Protein AF-A0A2D4NX67-F1 (afdb_monomer)

Structure (mmCIF, N/CA/C/O backbone):
data_AF-A0A2D4NX67-F1
#
_entry.id   AF-A0A2D4NX67-F1
#
loop_
_atom_site.group_PDB
_atom_site.id
_atom_site.type_symbol
_atom_site.label_atom_id
_atom_site.label_alt_id
_atom_site.label_comp_id
_atom_site.label_asym_id
_atom_site.label_entity_id
_atom_site.label_seq_id
_atom_site.pdbx_PDB_ins_code
_atom_site.Cartn_x
_atom_site.Cartn_y
_atom_site.Cartn_z
_atom_site.occupancy
_atom_site.B_iso_or_equiv
_atom_site.auth_seq_id
_atom_site.auth_comp_id
_atom_site.auth_asym_id
_atom_site.auth_atom_id
_atom_site.pdbx_PDB_model_num
ATOM 1 N N . ASP A 1 1 ? -7.694 -3.129 -2.896 1.00 95.25 1 ASP A N 1
ATOM 2 C CA . ASP A 1 1 ? -7.008 -1.992 -3.552 1.00 95.25 1 ASP A CA 1
ATOM 3 C C . ASP A 1 1 ? -5.890 -2.466 -4.463 1.00 95.25 1 ASP A C 1
ATOM 5 O O . ASP A 1 1 ? -5.633 -3.663 -4.538 1.00 95.25 1 ASP A O 1
ATOM 9 N N . GLY A 1 2 ? -5.248 -1.542 -5.175 1.00 94.94 2 GLY A N 1
ATOM 10 C CA . GLY A 1 2 ? -4.067 -1.809 -5.997 1.00 94.94 2 GLY A CA 1
ATOM 11 C C . GLY A 1 2 ? -2.966 -0.786 -5.729 1.00 94.94 2 GLY A C 1
ATOM 12 O O . GLY A 1 2 ? -3.196 0.242 -5.093 1.00 94.94 2 GLY A O 1
ATOM 13 N N . VAL A 1 3 ? -1.763 -1.055 -6.236 1.00 96.62 3 VAL A N 1
ATOM 14 C CA . VAL A 1 3 ? -0.599 -0.152 -6.087 1.00 96.62 3 VAL A CA 1
ATOM 15 C C . VAL A 1 3 ? -0.652 1.022 -7.079 1.00 96.62 3 VAL A C 1
ATOM 17 O O . VAL A 1 3 ? -0.031 2.066 -6.875 1.00 96.62 3 VAL A O 1
ATOM 20 N N . GLY A 1 4 ? -1.393 0.865 -8.178 1.00 95.31 4 GLY A N 1
ATOM 21 C CA . GLY A 1 4 ? -1.552 1.893 -9.201 1.00 95.31 4 GLY A CA 1
ATOM 22 C C . GLY A 1 4 ? -0.278 2.146 -10.012 1.00 95.31 4 GLY A C 1
ATOM 23 O O . GLY A 1 4 ? 0.593 1.292 -10.171 1.00 95.31 4 GLY A O 1
ATOM 24 N N . THR A 1 5 ? -0.142 3.353 -10.563 1.00 96.50 5 THR A N 1
ATOM 25 C CA . THR A 1 5 ? 0.927 3.661 -11.531 1.00 96.50 5 THR A CA 1
ATOM 26 C C . THR A 1 5 ? 2.325 3.793 -10.923 1.00 96.50 5 THR A C 1
ATOM 28 O O . THR A 1 5 ? 3.290 3.946 -11.677 1.00 96.50 5 THR A O 1
ATOM 31 N N . LYS A 1 6 ? 2.473 3.639 -9.599 1.00 97.94 6 LYS A N 1
ATOM 32 C CA . LYS A 1 6 ? 3.776 3.446 -8.940 1.00 97.94 6 LYS A CA 1
ATOM 33 C C . LYS A 1 6 ? 4.506 2.210 -9.472 1.00 97.94 6 LYS A C 1
ATOM 35 O O . LYS A 1 6 ? 5.728 2.248 -9.627 1.00 97.94 6 LYS A O 1
ATOM 40 N N . LEU A 1 7 ? 3.759 1.178 -9.882 1.00 97.56 7 LEU A N 1
ATOM 41 C CA . LEU A 1 7 ? 4.298 -0.025 -10.529 1.00 97.56 7 LEU A CA 1
ATOM 42 C C . LEU A 1 7 ? 5.164 0.293 -11.752 1.00 97.56 7 LEU A C 1
ATOM 44 O O . LEU A 1 7 ? 6.182 -0.354 -11.972 1.00 97.56 7 LEU A O 1
ATOM 48 N N . LYS A 1 8 ? 4.820 1.340 -12.512 1.00 96.50 8 LYS A N 1
ATOM 49 C CA . LYS A 1 8 ? 5.594 1.747 -13.691 1.00 96.50 8 LYS A CA 1
ATOM 50 C C . LYS A 1 8 ? 6.987 2.248 -13.316 1.00 96.50 8 LYS A C 1
ATOM 52 O O . LYS A 1 8 ? 7.941 1.946 -14.020 1.00 96.50 8 LYS A O 1
ATOM 57 N N . ILE A 1 9 ? 7.129 2.969 -12.203 1.00 96.75 9 ILE A N 1
ATOM 58 C CA . ILE A 1 9 ? 8.450 3.400 -11.719 1.00 96.75 9 ILE A CA 1
ATOM 59 C C . ILE A 1 9 ? 9.239 2.192 -11.208 1.00 96.75 9 ILE A C 1
ATOM 61 O O . ILE A 1 9 ? 10.414 2.053 -11.532 1.00 96.75 9 ILE A O 1
ATOM 65 N N . ALA A 1 10 ? 8.585 1.286 -10.477 1.00 97.31 10 ALA A N 1
ATOM 66 C CA . ALA A 1 10 ? 9.198 0.054 -9.986 1.00 97.31 10 ALA A CA 1
ATOM 67 C C . ALA A 1 10 ? 9.757 -0.813 -11.126 1.00 97.31 10 ALA A C 1
ATOM 69 O O . ALA A 1 10 ? 10.884 -1.298 -11.040 1.00 97.31 10 ALA A O 1
ATO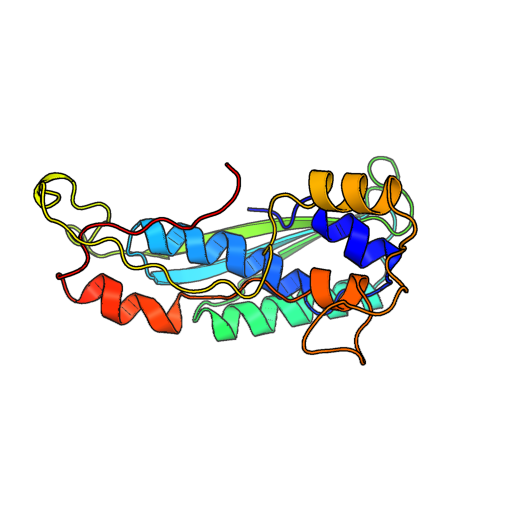M 70 N N . GLN A 1 11 ? 8.986 -0.962 -12.208 1.00 95.31 11 GLN A N 1
ATOM 71 C CA . GLN A 1 11 ? 9.369 -1.654 -13.445 1.00 95.31 11 GLN A CA 1
ATOM 72 C C . GLN A 1 11 ? 10.539 -0.961 -14.149 1.00 95.31 11 GLN A C 1
ATOM 74 O O . GLN A 1 11 ? 11.525 -1.619 -14.465 1.00 95.31 11 GLN A O 1
ATOM 79 N N . LEU A 1 12 ? 10.488 0.365 -14.319 1.00 94.50 12 LEU A N 1
ATOM 80 C CA . LEU A 1 12 ? 11.577 1.128 -14.945 1.00 94.50 12 LEU A CA 1
ATOM 81 C C . LEU A 1 12 ? 12.885 1.077 -14.141 1.00 94.50 12 LEU A C 1
ATOM 83 O O . LEU A 1 12 ? 13.960 1.026 -14.729 1.00 94.50 12 LEU A O 1
ATOM 87 N N . CYS A 1 13 ? 12.801 1.071 -12.809 1.00 95.38 13 CYS A N 1
ATOM 88 C CA . CYS A 1 13 ? 13.970 1.014 -11.929 1.00 95.38 13 CYS A CA 1
ATOM 89 C C . CYS A 1 13 ? 14.444 -0.417 -11.637 1.00 95.38 13 CYS A C 1
ATOM 91 O O . CYS A 1 13 ? 15.461 -0.581 -10.964 1.00 95.38 13 CYS A O 1
ATOM 93 N N . ASN A 1 14 ? 13.700 -1.441 -12.076 1.00 95.75 14 ASN A N 1
ATOM 94 C CA . ASN A 1 14 ? 13.895 -2.844 -11.698 1.00 95.75 14 ASN A CA 1
ATOM 95 C C . ASN A 1 14 ? 14.007 -3.043 -10.166 1.00 95.75 14 ASN A C 1
ATOM 97 O O . ASN A 1 14 ? 14.890 -3.743 -9.664 1.00 95.75 14 ASN A O 1
ATOM 101 N N . LYS A 1 15 ? 13.135 -2.364 -9.406 1.00 96.12 15 LYS A N 1
ATOM 102 C CA . LYS A 1 15 ? 13.094 -2.376 -7.932 1.00 96.12 15 LYS A CA 1
ATOM 103 C C . LYS A 1 15 ? 11.687 -2.716 -7.460 1.00 96.12 15 LYS A C 1
ATOM 105 O O . LYS A 1 15 ? 10.763 -1.929 -7.637 1.00 96.12 15 LYS A O 1
ATOM 110 N N . HIS A 1 16 ? 11.522 -3.891 -6.855 1.00 96.88 16 HIS A N 1
ATOM 111 C CA . HIS A 1 16 ? 10.200 -4.467 -6.553 1.00 96.88 16 HIS A CA 1
ATOM 112 C C . HIS A 1 16 ? 9.981 -4.806 -5.076 1.00 96.88 16 HIS A C 1
ATOM 114 O O . HIS A 1 16 ? 8.879 -5.165 -4.675 1.00 96.88 16 HIS A O 1
ATOM 120 N N . ASN A 1 17 ? 11.019 -4.666 -4.255 1.00 94.75 17 ASN A N 1
ATOM 121 C CA . ASN A 1 17 ? 11.037 -5.043 -2.842 1.00 94.75 17 ASN A CA 1
ATOM 122 C C . ASN A 1 17 ? 9.994 -4.304 -1.985 1.00 94.75 17 ASN A C 1
ATOM 124 O O . ASN A 1 17 ? 9.489 -4.872 -1.024 1.00 94.75 17 ASN A O 1
ATOM 128 N N . ALA A 1 18 ? 9.659 -3.057 -2.327 1.00 95.38 18 ALA A N 1
ATOM 129 C CA . ALA A 1 18 ? 8.693 -2.244 -1.581 1.00 95.38 18 ALA A CA 1
ATOM 130 C C . ALA A 1 18 ? 7.230 -2.466 -2.011 1.00 95.38 18 ALA A C 1
ATOM 132 O O . ALA A 1 18 ? 6.304 -2.121 -1.278 1.00 95.38 18 ALA A O 1
ATOM 133 N N . ILE A 1 19 ? 7.012 -3.065 -3.184 1.00 98.06 19 ILE A N 1
ATOM 134 C CA . ILE A 1 19 ? 5.707 -3.073 -3.853 1.00 98.06 19 ILE A CA 1
ATOM 135 C C . ILE A 1 19 ? 4.687 -3.947 -3.122 1.00 98.06 19 ILE A C 1
ATOM 137 O O . ILE A 1 19 ? 3.513 -3.589 -3.037 1.00 98.06 19 ILE A O 1
ATOM 141 N N . GLY A 1 20 ? 5.132 -5.057 -2.532 1.00 98.19 20 GLY A N 1
ATOM 142 C CA . GLY A 1 20 ? 4.258 -5.882 -1.702 1.00 98.19 20 GLY A CA 1
ATOM 143 C C . GLY A 1 20 ? 3.721 -5.128 -0.480 1.00 98.19 20 GLY A C 1
ATOM 144 O O . GLY A 1 20 ? 2.545 -5.251 -0.145 1.00 98.19 20 GLY A O 1
ATOM 145 N N . GLN A 1 21 ? 4.550 -4.280 0.140 1.00 98.62 21 GLN A N 1
ATOM 146 C CA . GLN A 1 21 ? 4.113 -3.440 1.253 1.00 98.62 21 GLN A CA 1
ATOM 147 C C . GLN A 1 21 ? 3.148 -2.350 0.802 1.00 98.62 21 GLN A C 1
ATOM 149 O O . GLN A 1 21 ? 2.152 -2.121 1.484 1.00 98.62 21 GLN A O 1
ATOM 154 N N . ASP A 1 22 ? 3.414 -1.707 -0.336 1.00 98.56 22 ASP A N 1
ATOM 155 C CA . ASP A 1 22 ? 2.496 -0.729 -0.923 1.00 98.56 22 ASP A CA 1
ATOM 156 C C . ASP A 1 22 ? 1.090 -1.315 -1.107 1.00 98.56 22 ASP A C 1
ATOM 158 O O . ASP A 1 22 ? 0.107 -0.693 -0.702 1.00 98.56 22 ASP A O 1
ATOM 162 N N . LEU A 1 23 ? 0.998 -2.541 -1.633 1.00 98.62 23 LEU A N 1
ATOM 163 C CA . LEU A 1 23 ? -0.279 -3.213 -1.866 1.00 98.62 23 LEU A CA 1
ATOM 164 C C . LEU A 1 23 ? -1.056 -3.459 -0.564 1.00 98.62 23 LEU A C 1
ATOM 166 O O . LEU A 1 23 ? -2.241 -3.124 -0.467 1.00 98.62 23 LEU A O 1
ATOM 170 N N . VAL A 1 24 ? -0.391 -4.036 0.440 1.00 98.62 24 VAL A N 1
ATOM 171 C CA . VAL A 1 24 ? -1.022 -4.332 1.734 1.00 98.62 24 VAL A CA 1
ATOM 172 C C . VAL A 1 24 ? -1.424 -3.040 2.435 1.00 98.62 24 VAL A C 1
ATOM 174 O O . VAL A 1 24 ? -2.551 -2.942 2.915 1.00 98.62 24 VAL A O 1
ATOM 177 N N . ALA A 1 25 ? -0.536 -2.042 2.461 1.00 98.31 25 ALA A N 1
ATOM 178 C CA . ALA A 1 25 ? -0.763 -0.772 3.142 1.00 98.31 25 ALA A CA 1
ATOM 179 C C . ALA A 1 25 ? -2.004 -0.046 2.618 1.00 98.31 25 ALA A C 1
ATOM 181 O O . ALA A 1 25 ? -2.791 0.442 3.427 1.00 98.31 25 ALA A O 1
ATOM 182 N N . MET A 1 26 ? -2.204 -0.033 1.296 1.00 97.81 26 MET A N 1
ATOM 183 C CA . MET A 1 26 ? -3.393 0.566 0.689 1.00 97.81 26 MET A CA 1
ATOM 184 C C . MET A 1 26 ? -4.683 -0.056 1.229 1.00 97.81 26 MET A C 1
ATOM 186 O O . MET A 1 26 ? -5.566 0.672 1.663 1.00 97.81 26 MET A O 1
ATOM 190 N N . CYS A 1 27 ? -4.753 -1.386 1.310 1.00 98.12 27 CYS A N 1
ATOM 191 C CA . CYS A 1 27 ? -5.965 -2.062 1.775 1.00 98.12 27 CYS A CA 1
ATOM 192 C C . CYS A 1 27 ? -6.160 -1.934 3.297 1.00 98.12 27 CYS A C 1
ATOM 194 O O . CYS A 1 27 ? -7.257 -1.655 3.778 1.00 98.12 27 CYS A O 1
ATOM 196 N N . VAL A 1 28 ? -5.109 -2.173 4.093 1.00 98.06 28 VAL A N 1
ATOM 197 C CA . VAL A 1 28 ? -5.258 -2.236 5.559 1.00 98.06 28 VAL A CA 1
ATOM 198 C C . VAL A 1 28 ? -5.457 -0.860 6.186 1.00 98.06 28 VAL A C 1
ATOM 200 O O . VAL A 1 28 ? -6.157 -0.760 7.190 1.00 98.06 28 VAL A O 1
ATOM 203 N N . ASN A 1 29 ? -4.885 0.200 5.609 1.00 97.94 29 ASN A N 1
ATOM 204 C CA . ASN A 1 29 ? -5.113 1.555 6.103 1.00 97.94 29 ASN A CA 1
ATOM 205 C C . ASN A 1 29 ? -6.548 2.037 5.809 1.00 97.94 29 ASN A C 1
ATOM 207 O O . ASN A 1 29 ? -7.102 2.775 6.621 1.00 97.94 29 ASN A O 1
ATOM 211 N N . ASP A 1 30 ? -7.181 1.574 4.726 1.00 97.12 30 ASP A N 1
ATOM 212 C CA . ASP A 1 30 ? -8.599 1.856 4.453 1.00 97.12 30 ASP A CA 1
ATOM 213 C C . ASP A 1 30 ? -9.533 1.127 5.430 1.00 97.12 30 ASP A C 1
ATOM 215 O O . ASP A 1 30 ? -10.517 1.700 5.899 1.00 97.12 30 ASP A O 1
ATOM 219 N N . ILE A 1 31 ? -9.194 -0.104 5.831 1.00 95.69 31 ILE A N 1
ATOM 220 C CA . ILE A 1 31 ? -9.921 -0.824 6.894 1.00 95.69 31 ILE A CA 1
ATOM 221 C C . ILE A 1 31 ? -9.891 -0.035 8.214 1.00 95.69 31 ILE A C 1
ATOM 223 O O . ILE A 1 31 ? -10.912 0.061 8.904 1.00 95.69 31 ILE A O 1
ATOM 227 N N . LEU A 1 32 ? -8.755 0.584 8.555 1.00 96.06 32 LEU A N 1
ATOM 228 C CA . LEU A 1 32 ? -8.640 1.403 9.769 1.00 96.06 32 LEU A CA 1
ATOM 229 C C . LEU A 1 32 ? -9.564 2.619 9.761 1.00 96.06 32 LEU A C 1
ATOM 231 O O . LEU A 1 32 ? -9.958 3.068 10.836 1.00 96.06 32 LEU A O 1
ATOM 235 N N . ALA A 1 33 ? -9.957 3.130 8.591 1.00 95.94 33 ALA A N 1
ATOM 236 C CA . ALA A 1 33 ? -10.911 4.235 8.509 1.00 95.94 33 ALA A CA 1
ATOM 237 C C . ALA A 1 33 ? -12.290 3.898 9.067 1.00 95.94 33 ALA A C 1
ATOM 239 O O . ALA A 1 33 ? -13.017 4.799 9.481 1.00 95.94 33 ALA A O 1
ATOM 240 N N . GLN A 1 34 ? -12.602 2.609 9.184 1.00 95.69 34 GLN A N 1
ATOM 241 C CA . GLN A 1 34 ? -13.809 2.128 9.848 1.00 95.69 34 GLN A CA 1
ATOM 242 C C . GLN A 1 34 ? -13.585 1.784 11.331 1.00 95.69 34 GLN A C 1
ATOM 244 O O . GLN A 1 34 ? -14.513 1.331 11.999 1.00 95.69 34 GLN A O 1
ATOM 249 N N . GLY A 1 35 ? -12.372 1.977 11.865 1.00 95.50 35 GLY A N 1
ATOM 250 C CA . GLY A 1 35 ? -11.976 1.517 13.203 1.00 95.50 35 GLY A CA 1
ATOM 251 C C . GLY A 1 35 ? -11.760 0.000 13.289 1.00 95.50 35 GLY A C 1
ATOM 252 O O . GLY A 1 35 ? -11.705 -0.560 14.386 1.00 95.50 35 GLY A O 1
ATOM 253 N N . ALA A 1 36 ? -11.662 -0.678 12.143 1.00 97.00 36 ALA A N 1
ATOM 254 C CA . ALA A 1 36 ? -11.561 -2.126 12.073 1.00 97.00 36 ALA A CA 1
ATOM 255 C C . ALA A 1 36 ? -10.115 -2.627 12.165 1.00 97.00 36 ALA A C 1
ATOM 257 O O . ALA A 1 36 ? -9.167 -1.997 11.699 1.00 97.00 36 ALA A O 1
ATOM 258 N N . GLU A 1 37 ? -9.960 -3.802 12.766 1.00 97.38 37 GLU A N 1
ATOM 259 C CA . GLU A 1 37 ? -8.707 -4.543 12.824 1.00 97.38 37 GLU A CA 1
ATOM 260 C C . GLU A 1 37 ? -8.573 -5.434 11.591 1.00 97.38 37 GLU A C 1
ATOM 262 O O . GLU A 1 37 ? -9.478 -6.232 11.335 1.00 97.38 37 GLU A O 1
ATOM 267 N N . PRO A 1 38 ? -7.471 -5.333 10.831 1.00 97.81 38 PRO A N 1
ATOM 268 C CA . PRO A 1 38 ? -7.194 -6.251 9.735 1.00 97.81 38 PRO A CA 1
ATOM 269 C C . PRO A 1 38 ? -7.003 -7.680 10.257 1.00 97.81 38 PRO A C 1
ATOM 271 O O . PRO A 1 38 ? -6.161 -7.919 11.1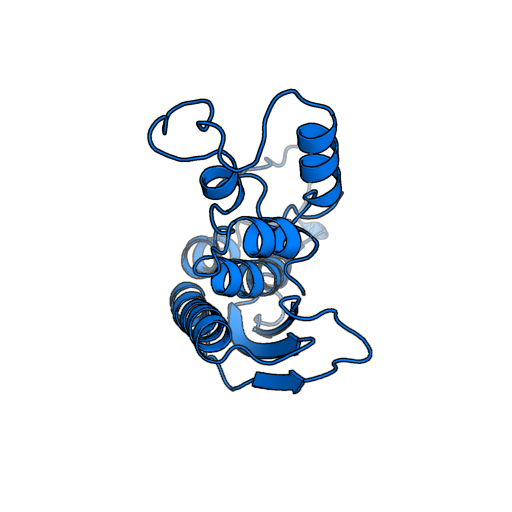17 1.00 97.81 38 PRO A O 1
ATOM 274 N N . LEU A 1 39 ? -7.746 -8.637 9.707 1.00 98.00 39 LEU A N 1
ATOM 275 C CA . LEU A 1 39 ? -7.667 -10.050 10.084 1.00 98.00 39 LEU A CA 1
ATOM 276 C C . LEU A 1 39 ? -6.823 -10.839 9.091 1.00 98.00 39 LEU A C 1
ATOM 278 O O . LEU A 1 39 ? -5.898 -11.558 9.475 1.00 98.00 39 LEU A O 1
ATOM 282 N N . PHE A 1 40 ? -7.120 -10.687 7.800 1.00 98.31 40 PHE A N 1
ATOM 283 C CA . PHE A 1 40 ? -6.401 -11.394 6.753 1.00 98.31 40 PHE A CA 1
ATOM 284 C C . PHE A 1 40 ? -6.383 -10.668 5.410 1.00 98.31 40 PHE A C 1
ATOM 286 O O . PHE A 1 40 ? -7.172 -9.755 5.163 1.00 98.31 40 PHE A O 1
ATOM 293 N N . PHE A 1 41 ? -5.464 -11.106 4.555 1.00 98.62 41 PHE A N 1
ATOM 294 C CA . PHE A 1 41 ? -5.165 -10.557 3.244 1.00 98.62 41 PHE A CA 1
ATOM 295 C C . PHE A 1 41 ? -5.112 -11.663 2.183 1.00 98.62 41 PHE A C 1
ATOM 297 O O . PHE A 1 41 ? -4.660 -12.778 2.471 1.00 98.62 41 PHE A O 1
ATOM 304 N N . LEU A 1 42 ? -5.549 -11.335 0.968 1.00 98.12 42 LEU A N 1
ATOM 305 C CA . LEU A 1 42 ? -5.338 -12.119 -0.243 1.00 98.12 42 LEU A CA 1
ATOM 306 C C . LEU A 1 42 ? -4.803 -11.228 -1.363 1.00 98.12 42 LEU A C 1
ATOM 308 O O . LEU A 1 42 ? -5.239 -10.082 -1.506 1.00 98.12 42 LEU A O 1
ATOM 312 N N . ASP A 1 43 ? -3.892 -11.760 -2.170 1.00 97.75 43 ASP A N 1
ATOM 313 C CA . ASP A 1 43 ? -3.319 -11.060 -3.318 1.00 97.75 43 ASP A CA 1
ATOM 314 C C . ASP A 1 43 ? -3.735 -11.661 -4.668 1.00 97.75 43 ASP A C 1
ATOM 316 O O . ASP A 1 43 ? -4.091 -12.831 -4.795 1.00 97.75 43 ASP A O 1
ATOM 320 N N . TYR A 1 44 ? -3.707 -10.823 -5.696 1.00 97.62 44 TYR A N 1
ATOM 321 C CA . TYR A 1 44 ? -3.875 -11.200 -7.090 1.00 97.62 44 TYR A CA 1
ATOM 322 C C . TYR A 1 44 ? -2.736 -10.580 -7.896 1.00 97.62 44 TYR A C 1
ATOM 324 O O . TYR A 1 44 ? -2.616 -9.355 -7.975 1.00 97.62 44 TYR A O 1
ATOM 332 N N . PHE A 1 45 ? -1.907 -11.425 -8.498 1.00 97.56 45 PHE A N 1
ATOM 333 C CA . PHE A 1 45 ? -0.772 -11.033 -9.322 1.00 97.56 45 PHE A CA 1
ATOM 334 C C . PHE A 1 45 ? -1.076 -11.321 -10.790 1.00 97.56 45 PHE A C 1
ATOM 336 O O . PHE A 1 45 ? -1.280 -12.473 -11.168 1.00 97.56 45 PHE A O 1
ATOM 343 N N . ALA A 1 46 ? -1.053 -10.301 -11.643 1.00 97.38 46 ALA A N 1
ATOM 344 C CA . ALA A 1 46 ? -1.202 -10.468 -13.086 1.00 97.38 46 ALA A CA 1
ATOM 345 C C . ALA A 1 46 ? 0.041 -9.966 -13.817 1.00 97.38 46 ALA A C 1
ATOM 347 O O . ALA A 1 46 ? 0.586 -8.927 -13.462 1.00 97.38 46 ALA A O 1
ATOM 348 N N . CYS A 1 47 ? 0.495 -10.667 -14.854 1.00 97.19 47 CYS A N 1
ATOM 349 C CA . CYS A 1 47 ? 1.660 -10.245 -15.636 1.00 97.19 47 CYS A CA 1
ATOM 350 C C . CYS A 1 47 ? 1.580 -10.672 -17.100 1.00 97.19 47 CYS A C 1
ATOM 352 O O . CYS A 1 47 ? 0.793 -11.544 -17.458 1.00 97.19 47 CYS A O 1
ATOM 354 N N . GLY A 1 48 ? 2.413 -10.070 -17.952 1.00 96.06 48 GLY A N 1
ATOM 355 C CA . GLY A 1 48 ? 2.515 -10.476 -19.358 1.00 96.06 48 GLY A CA 1
ATOM 356 C C . GLY A 1 48 ? 3.271 -11.791 -19.530 1.00 96.06 48 GLY A C 1
ATOM 357 O O . GLY A 1 48 ? 2.828 -12.694 -20.233 1.00 96.06 48 GLY A O 1
ATOM 358 N N . LYS A 1 49 ? 4.415 -11.897 -18.853 1.00 95.44 49 LYS A N 1
ATOM 359 C CA . LYS A 1 49 ? 5.227 -13.110 -18.746 1.00 95.44 49 LYS A CA 1
ATOM 360 C C . LYS A 1 49 ? 5.762 -13.200 -17.326 1.00 95.44 49 LYS A C 1
ATOM 362 O O . LYS A 1 49 ? 6.333 -12.223 -16.835 1.00 95.44 49 LYS A O 1
ATOM 367 N N . LEU A 1 50 ? 5.617 -14.360 -16.703 1.00 95.44 50 LEU A N 1
ATOM 368 C CA . LEU A 1 50 ? 6.005 -14.570 -15.323 1.00 95.44 50 LEU A CA 1
ATOM 369 C C . LEU A 1 50 ? 7.531 -14.597 -15.184 1.00 95.44 50 LEU A C 1
ATOM 371 O O . LEU A 1 50 ? 8.212 -15.519 -15.638 1.00 95.44 50 LEU A O 1
ATOM 375 N N . ASP A 1 51 ? 8.064 -13.588 -14.499 1.00 95.44 51 ASP A N 1
ATOM 376 C CA . ASP A 1 51 ? 9.394 -13.642 -13.901 1.00 9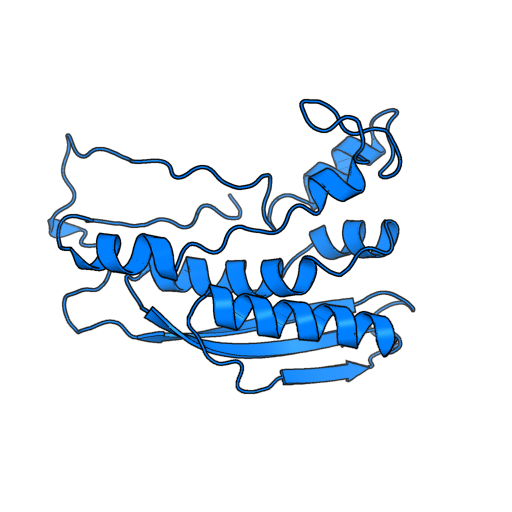5.44 51 ASP A CA 1
ATOM 377 C C . ASP A 1 51 ? 9.261 -14.140 -12.459 1.00 95.44 51 ASP A C 1
ATOM 379 O O . ASP A 1 51 ? 8.801 -13.430 -11.563 1.00 95.44 51 ASP A O 1
ATOM 383 N N . VAL A 1 52 ? 9.688 -15.383 -12.236 1.00 95.50 52 VAL A N 1
ATOM 384 C CA . VAL A 1 52 ? 9.580 -16.055 -10.937 1.00 95.50 52 VAL A CA 1
ATOM 385 C C . VAL A 1 52 ? 10.353 -15.317 -9.841 1.00 95.50 52 VAL A C 1
ATOM 387 O O . VAL A 1 52 ? 9.875 -15.251 -8.712 1.00 95.50 52 VAL A O 1
ATOM 390 N N . ARG A 1 53 ? 11.520 -14.730 -10.137 1.00 95.25 53 ARG A N 1
ATOM 391 C CA . ARG A 1 53 ? 12.337 -14.046 -9.116 1.00 95.25 53 ARG A CA 1
ATOM 392 C C . ARG A 1 53 ? 11.700 -12.726 -8.700 1.00 95.25 53 ARG A C 1
ATOM 394 O O . ARG A 1 53 ? 11.673 -12.389 -7.513 1.00 95.25 53 ARG A O 1
ATOM 401 N N . MET A 1 54 ? 11.167 -11.996 -9.677 1.00 95.75 54 MET A N 1
ATOM 402 C CA . MET A 1 54 ? 10.408 -10.772 -9.435 1.00 95.75 54 MET A CA 1
ATOM 403 C C . MET A 1 54 ? 9.152 -11.064 -8.609 1.00 95.75 54 MET A C 1
ATOM 405 O O . MET A 1 54 ? 8.948 -10.435 -7.570 1.00 95.75 54 MET A O 1
ATOM 409 N N . ALA A 1 55 ? 8.355 -12.053 -9.024 1.00 95.81 55 ALA A N 1
ATOM 410 C CA . ALA A 1 55 ? 7.145 -12.454 -8.312 1.00 95.81 55 ALA A CA 1
ATOM 411 C C . ALA A 1 55 ? 7.458 -12.887 -6.870 1.00 95.81 55 ALA A C 1
ATOM 413 O O . ALA A 1 55 ? 6.823 -12.408 -5.935 1.00 95.81 55 ALA A O 1
ATOM 414 N N . GLN A 1 56 ? 8.502 -13.697 -6.662 1.00 96.19 56 GLN A N 1
ATOM 415 C CA . GLN A 1 56 ? 8.963 -14.089 -5.323 1.00 96.19 56 GLN A CA 1
ATOM 416 C C . GLN A 1 56 ? 9.333 -12.887 -4.449 1.00 96.19 56 GLN A C 1
ATOM 418 O O . GLN A 1 56 ? 8.980 -12.858 -3.272 1.00 96.19 56 GLN A O 1
ATOM 423 N N . THR A 1 57 ? 10.014 -11.887 -5.015 1.00 97.31 57 THR A N 1
ATOM 424 C CA . THR A 1 57 ? 10.375 -10.656 -4.292 1.00 97.31 57 THR A CA 1
ATOM 425 C C . THR A 1 57 ? 9.132 -9.905 -3.820 1.00 97.31 57 THR A C 1
ATOM 427 O O . THR A 1 57 ? 9.071 -9.460 -2.674 1.00 97.31 57 THR A O 1
ATOM 430 N N . ILE A 1 58 ? 8.128 -9.787 -4.689 1.00 97.56 58 ILE A N 1
ATOM 431 C CA . ILE A 1 58 ? 6.883 -9.079 -4.386 1.00 97.56 58 ILE A CA 1
ATOM 432 C C . ILE A 1 58 ? 6.071 -9.847 -3.338 1.00 97.56 58 ILE A C 1
ATOM 434 O O . ILE A 1 58 ? 5.684 -9.257 -2.332 1.00 97.56 58 ILE A O 1
ATOM 438 N N . ILE A 1 59 ? 5.879 -11.157 -3.524 1.00 96.50 59 ILE A N 1
ATOM 439 C CA . ILE A 1 59 ? 5.124 -12.019 -2.600 1.00 96.50 59 ILE A CA 1
ATOM 440 C C . ILE A 1 59 ? 5.779 -12.041 -1.212 1.00 96.50 59 ILE A C 1
ATOM 442 O O . ILE A 1 59 ? 5.084 -11.939 -0.201 1.00 96.50 59 ILE A O 1
ATOM 446 N N . ALA A 1 60 ? 7.113 -12.096 -1.138 1.00 97.44 60 ALA A N 1
ATOM 447 C CA . ALA A 1 60 ? 7.828 -11.973 0.132 1.00 97.44 60 ALA A CA 1
ATOM 448 C C . ALA A 1 60 ? 7.546 -10.621 0.812 1.00 97.44 60 ALA A C 1
ATOM 450 O O . ALA A 1 60 ? 7.290 -10.578 2.015 1.00 97.44 60 ALA A O 1
ATOM 451 N N . GLY A 1 61 ? 7.517 -9.530 0.040 1.00 98.00 61 GLY A N 1
ATOM 452 C CA . GLY A 1 61 ? 7.126 -8.208 0.532 1.00 98.00 61 GLY A CA 1
ATOM 453 C C . GLY A 1 61 ? 5.686 -8.157 1.055 1.00 98.00 61 GLY A C 1
ATOM 454 O O . GLY A 1 61 ? 5.448 -7.556 2.100 1.00 98.00 61 GLY A O 1
ATOM 455 N N . ILE A 1 62 ? 4.736 -8.820 0.385 1.00 98.56 62 ILE A N 1
ATOM 456 C CA . ILE A 1 62 ? 3.336 -8.933 0.842 1.00 98.56 62 ILE A CA 1
ATOM 457 C C . ILE A 1 62 ? 3.280 -9.681 2.177 1.00 98.56 62 ILE A C 1
ATOM 459 O O . ILE A 1 62 ? 2.635 -9.220 3.120 1.00 98.56 62 ILE A O 1
ATOM 463 N N . ALA A 1 63 ? 3.982 -10.811 2.287 1.00 98.06 63 ALA A N 1
ATOM 464 C CA . ALA A 1 63 ? 4.002 -11.617 3.503 1.00 98.06 63 ALA A CA 1
ATOM 465 C C . ALA A 1 63 ? 4.579 -10.844 4.703 1.00 98.06 63 ALA A C 1
ATOM 467 O O . ALA A 1 63 ? 3.985 -10.849 5.785 1.00 98.06 63 ALA A O 1
ATOM 468 N N . GLU A 1 64 ? 5.700 -10.139 4.521 1.00 98.25 64 GLU A N 1
ATOM 469 C CA . GLU A 1 64 ? 6.270 -9.287 5.573 1.00 98.25 64 GLU A CA 1
ATOM 470 C C . GLU A 1 64 ? 5.347 -8.114 5.920 1.00 98.25 64 GLU A C 1
ATOM 472 O O . GLU A 1 64 ? 5.139 -7.808 7.096 1.00 98.25 64 GLU A O 1
ATOM 477 N N . ALA A 1 65 ? 4.707 -7.504 4.926 1.00 98.38 65 ALA A N 1
ATOM 478 C CA . ALA A 1 65 ? 3.754 -6.428 5.151 1.00 98.38 65 ALA A CA 1
ATOM 479 C C . ALA A 1 65 ? 2.504 -6.882 5.921 1.00 98.38 65 ALA A C 1
ATOM 481 O O . ALA A 1 65 ? 2.044 -6.155 6.799 1.00 98.38 65 ALA A O 1
ATOM 482 N N . CYS A 1 66 ? 1.997 -8.096 5.683 1.00 98.38 66 CYS A N 1
ATOM 483 C CA . CYS A 1 66 ? 0.906 -8.671 6.479 1.00 98.38 66 CYS A CA 1
ATOM 484 C C . CYS A 1 66 ? 1.318 -8.831 7.954 1.00 98.38 66 CYS A C 1
ATOM 486 O O . CYS A 1 66 ? 0.583 -8.427 8.860 1.00 98.38 66 CYS A O 1
ATOM 488 N N . LYS A 1 67 ? 2.548 -9.304 8.216 1.00 97.62 67 LYS A N 1
ATOM 489 C CA . LYS A 1 67 ? 3.098 -9.374 9.584 1.00 97.62 67 LYS A CA 1
ATOM 490 C C . LYS A 1 67 ? 3.207 -7.993 10.228 1.00 97.62 67 LYS A C 1
ATOM 492 O O . LYS A 1 67 ? 2.885 -7.849 11.412 1.00 97.62 67 LYS A O 1
ATOM 497 N N . LEU A 1 68 ? 3.648 -6.977 9.482 1.00 96.94 68 LEU A N 1
ATOM 498 C CA . LEU A 1 68 ? 3.688 -5.588 9.954 1.00 96.94 68 LEU A CA 1
ATOM 499 C C . LEU A 1 68 ? 2.281 -5.054 10.244 1.00 96.94 68 LEU A C 1
ATOM 501 O O . LEU A 1 68 ? 2.084 -4.390 11.259 1.00 96.94 68 LEU A O 1
ATOM 505 N N . ALA A 1 69 ? 1.303 -5.399 9.408 1.00 97.44 69 ALA A N 1
ATOM 506 C CA . ALA A 1 69 ? -0.085 -4.985 9.561 1.00 97.44 69 ALA A CA 1
ATOM 507 C C . ALA A 1 69 ? -0.832 -5.716 10.687 1.00 97.44 69 ALA A C 1
ATOM 509 O O . ALA A 1 69 ? -1.839 -5.203 11.175 1.00 97.44 69 ALA A O 1
ATOM 510 N N . GLY A 1 70 ? -0.331 -6.873 11.125 1.00 96.31 70 GLY A N 1
ATOM 511 C CA . GLY A 1 70 ? -0.983 -7.701 12.140 1.00 96.31 70 GLY A CA 1
ATOM 512 C C . GLY A 1 70 ? -2.063 -8.625 11.585 1.00 96.31 70 GLY A C 1
ATOM 513 O O . GLY A 1 70 ? -2.885 -9.091 12.361 1.00 96.31 70 GLY A O 1
ATOM 514 N N . CYS A 1 71 ? -2.047 -8.911 10.281 1.00 97.38 71 CYS A N 1
ATOM 515 C CA . CYS A 1 71 ? -2.993 -9.814 9.632 1.00 97.38 71 CYS A CA 1
ATOM 516 C C . CYS A 1 71 ? -2.299 -11.043 9.026 1.00 97.38 71 CYS A C 1
ATOM 518 O O . CYS A 1 71 ? -1.081 -11.065 8.820 1.00 97.38 71 CYS A O 1
ATOM 520 N N . ALA A 1 72 ? -3.080 -12.085 8.743 1.00 97.94 72 ALA A N 1
ATOM 521 C CA . ALA A 1 72 ? -2.602 -13.284 8.060 1.00 97.94 72 ALA A CA 1
ATOM 522 C C . ALA A 1 72 ? -2.646 -13.121 6.532 1.00 97.94 72 ALA A C 1
ATOM 524 O O . ALA A 1 72 ? -3.631 -12.627 5.993 1.00 97.94 72 ALA A O 1
ATOM 525 N N . LEU A 1 73 ? -1.630 -13.608 5.819 1.00 98.19 73 LEU A N 1
ATOM 526 C CA . LEU A 1 73 ? -1.724 -13.834 4.374 1.00 98.19 73 LEU A CA 1
ATOM 527 C C . LEU A 1 73 ? -2.331 -15.223 4.148 1.00 98.19 73 LEU A C 1
ATOM 529 O O . LEU A 1 73 ? -1.692 -16.219 4.487 1.00 98.19 73 LEU A O 1
ATOM 533 N N . LEU A 1 74 ? -3.560 -15.303 3.629 1.00 96.81 74 LEU A N 1
ATOM 534 C CA . LEU A 1 74 ? -4.241 -16.596 3.437 1.00 96.81 74 LEU A CA 1
ATOM 535 C C . LEU A 1 74 ? -3.896 -17.270 2.114 1.00 96.81 74 LEU A C 1
ATOM 537 O O . LEU A 1 74 ? -4.007 -18.488 1.998 1.00 96.81 74 LEU A O 1
ATOM 541 N N . GLY A 1 75 ? -3.484 -16.487 1.128 1.00 93.62 75 GLY A N 1
ATOM 542 C CA . GLY A 1 75 ? -3.109 -16.976 -0.184 1.00 93.62 75 GLY A CA 1
ATOM 543 C C . GLY A 1 75 ? -3.258 -15.886 -1.226 1.00 93.62 75 GLY A C 1
ATOM 544 O O . GLY A 1 75 ? -3.663 -14.767 -0.920 1.00 93.62 75 GLY A O 1
ATOM 545 N N . GLY A 1 76 ? -2.971 -16.254 -2.461 1.00 94.12 76 GLY A N 1
ATOM 546 C CA . GLY A 1 76 ? -3.141 -15.386 -3.604 1.00 94.12 76 GLY A CA 1
ATOM 547 C C . GLY A 1 76 ? -3.286 -16.193 -4.878 1.00 94.12 76 GLY A C 1
ATOM 548 O O . GLY A 1 76 ? -3.190 -17.422 -4.861 1.00 94.12 76 GLY A O 1
ATOM 549 N N . GLU A 1 77 ? -3.524 -15.489 -5.973 1.00 95.81 77 GLU A N 1
ATOM 550 C CA . GLU A 1 77 ? -3.663 -16.073 -7.303 1.00 95.81 77 GLU A CA 1
ATOM 551 C C . GLU A 1 77 ? -2.699 -15.399 -8.282 1.00 95.81 77 GLU A C 1
ATOM 553 O O . GLU A 1 77 ? -2.426 -14.201 -8.176 1.00 95.81 77 GLU A O 1
ATOM 558 N N . THR A 1 78 ? -2.163 -16.167 -9.233 1.00 96.44 78 THR A N 1
ATOM 559 C CA . THR A 1 78 ? -1.211 -15.675 -10.240 1.00 96.44 78 THR A CA 1
ATOM 560 C C . THR A 1 78 ? -1.729 -15.946 -11.648 1.00 96.44 78 THR A C 1
ATOM 562 O O . THR A 1 78 ? -1.960 -17.092 -12.025 1.00 96.44 78 THR A O 1
ATOM 565 N N . ALA A 1 79 ? -1.839 -14.896 -12.462 1.00 96.50 79 ALA A N 1
ATOM 566 C CA . ALA A 1 79 ? -2.285 -14.969 -13.849 1.00 96.50 79 ALA A CA 1
ATOM 567 C C . ALA A 1 79 ? -1.199 -14.485 -14.826 1.00 96.50 79 ALA A C 1
ATOM 569 O O . ALA A 1 79 ? -0.732 -13.345 -14.759 1.00 96.50 79 ALA A O 1
ATOM 570 N N . GLU A 1 80 ? -0.831 -15.337 -15.785 1.00 97.06 80 GLU A N 1
ATOM 571 C CA . GLU A 1 80 ? 0.007 -14.962 -16.931 1.00 97.06 80 GLU A CA 1
ATOM 572 C C . GLU A 1 80 ? -0.886 -14.680 -18.150 1.00 97.06 80 GLU A C 1
ATOM 574 O O . GLU A 1 80 ? -1.597 -15.558 -18.640 1.00 97.06 80 GLU A O 1
ATOM 579 N N . MET A 1 81 ? -0.882 -13.433 -18.623 1.00 95.44 81 MET A N 1
ATOM 580 C CA . MET A 1 81 ? -1.788 -12.917 -19.651 1.00 95.44 81 MET A CA 1
ATOM 581 C C . MET A 1 81 ? -1.020 -12.072 -20.688 1.00 95.44 81 MET A C 1
ATOM 583 O O . MET A 1 81 ? -1.164 -10.845 -20.721 1.00 95.44 81 MET A O 1
ATOM 587 N N . PRO A 1 82 ? -0.231 -12.699 -21.585 1.00 93.75 82 PRO A N 1
ATOM 588 C CA . PRO A 1 82 ? 0.626 -11.999 -22.554 1.00 93.75 82 PRO A CA 1
ATOM 589 C C . PRO A 1 82 ? -0.144 -11.152 -23.577 1.00 93.75 82 PRO A C 1
ATOM 591 O O . PRO A 1 82 ? 0.422 -10.251 -24.188 1.00 93.75 82 PRO A O 1
ATOM 594 N N . GLY A 1 83 ? -1.435 -11.436 -23.782 1.00 93.56 83 GLY A N 1
ATOM 595 C CA . GLY A 1 83 ? -2.315 -10.623 -24.628 1.00 93.56 83 GLY A CA 1
ATOM 596 C C . GLY A 1 83 ? -2.845 -9.356 -23.948 1.00 93.56 83 GLY A C 1
ATOM 597 O O . GLY A 1 83 ? -3.388 -8.494 -24.632 1.00 93.56 83 GLY A O 1
ATOM 598 N N . MET A 1 84 ? -2.706 -9.244 -22.623 1.00 94.81 84 MET A N 1
ATOM 599 C CA . MET A 1 84 ? -3.210 -8.120 -21.829 1.00 94.81 84 MET A CA 1
ATOM 600 C C . MET A 1 84 ? -2.083 -7.215 -21.331 1.00 94.81 84 MET A C 1
ATOM 602 O O . MET A 1 84 ? -2.213 -5.994 -21.379 1.00 94.81 84 MET A O 1
ATOM 606 N N . TYR A 1 85 ? -0.974 -7.809 -20.888 1.00 94.56 85 TYR A N 1
ATOM 607 C CA . TYR A 1 85 ? 0.179 -7.088 -20.360 1.00 94.56 85 TYR A CA 1
ATOM 608 C C . TYR A 1 85 ? 1.416 -7.325 -21.239 1.00 94.56 85 TYR A C 1
ATOM 610 O O . TYR A 1 85 ? 1.689 -8.468 -21.616 1.00 94.56 85 TYR A O 1
ATOM 618 N N . PRO A 1 86 ? 2.203 -6.279 -21.549 1.00 93.19 86 PRO A N 1
ATOM 619 C CA . PRO A 1 86 ? 3.493 -6.437 -22.207 1.00 93.19 86 PRO A CA 1
ATOM 620 C C . PRO A 1 86 ? 4.474 -7.298 -21.389 1.00 93.19 86 PRO A C 1
ATOM 622 O O . PRO A 1 86 ? 4.368 -7.379 -20.161 1.00 93.19 86 PRO A O 1
ATOM 625 N N . PRO A 1 87 ? 5.484 -7.908 -22.036 1.00 89.69 87 PRO A N 1
ATOM 626 C CA . PRO A 1 87 ? 6.558 -8.595 -21.326 1.00 89.69 87 PRO A CA 1
ATOM 627 C C . PRO A 1 87 ? 7.245 -7.684 -20.299 1.00 89.69 87 PRO A C 1
ATOM 629 O O . PRO A 1 87 ? 7.630 -6.562 -20.621 1.00 89.69 87 PRO A O 1
ATOM 632 N N . GLY A 1 88 ? 7.418 -8.181 -19.072 1.00 85.94 88 GLY A N 1
ATOM 633 C CA . GLY A 1 88 ? 8.024 -7.431 -17.964 1.00 85.94 88 GLY A CA 1
ATOM 634 C C . GLY A 1 88 ? 7.067 -6.493 -17.221 1.00 85.94 88 GLY A C 1
ATOM 635 O O . GLY A 1 88 ? 7.439 -5.952 -16.181 1.00 85.94 88 GLY A O 1
ATOM 636 N N . GLU A 1 89 ? 5.833 -6.325 -17.702 1.00 94.25 89 GLU A N 1
ATOM 637 C CA . GLU A 1 89 ? 4.796 -5.602 -16.975 1.00 94.25 89 GLU A CA 1
ATOM 638 C C . GLU A 1 89 ? 3.933 -6.547 -16.137 1.00 94.25 89 GLU A C 1
ATOM 640 O O . GLU A 1 89 ? 3.620 -7.676 -16.529 1.00 94.25 89 GLU A O 1
ATOM 645 N N . TYR A 1 90 ? 3.539 -6.042 -14.975 1.00 96.44 90 TYR A N 1
ATOM 646 C CA . TYR A 1 90 ? 2.645 -6.695 -14.036 1.00 96.44 90 TYR A CA 1
ATOM 647 C C . TYR A 1 90 ? 1.723 -5.683 -13.357 1.00 96.44 90 TYR A C 1
ATOM 649 O O . TYR A 1 90 ? 2.003 -4.478 -13.333 1.00 96.44 90 TYR A O 1
ATOM 657 N N . ASP A 1 91 ? 0.647 -6.211 -12.792 1.00 97.06 91 ASP A N 1
ATOM 658 C CA . ASP A 1 91 ? -0.347 -5.513 -11.996 1.00 97.06 91 ASP A CA 1
ATOM 659 C C . ASP A 1 91 ? -0.675 -6.324 -10.738 1.00 97.06 91 ASP A C 1
ATOM 661 O O . ASP A 1 91 ? -0.505 -7.548 -10.708 1.00 97.06 91 ASP A O 1
ATOM 665 N N . LEU A 1 92 ? -1.114 -5.628 -9.693 1.00 97.06 92 LEU A N 1
ATOM 666 C CA . LEU A 1 92 ? -1.382 -6.208 -8.383 1.00 97.06 92 LEU A CA 1
ATOM 667 C C . LEU A 1 92 ? -2.735 -5.746 -7.858 1.00 97.06 92 LEU A C 1
ATOM 669 O O . LEU A 1 92 ? -2.970 -4.548 -7.676 1.00 97.06 92 LEU A O 1
ATOM 673 N N . GLY A 1 93 ? -3.577 -6.720 -7.539 1.00 97.56 93 GLY A N 1
ATOM 674 C CA . GLY A 1 93 ? -4.788 -6.545 -6.756 1.00 97.56 93 GLY A CA 1
ATOM 675 C C . GLY A 1 93 ? -4.601 -7.100 -5.351 1.00 97.56 93 GLY A C 1
ATOM 676 O O . GLY A 1 93 ? -3.933 -8.108 -5.143 1.00 97.56 93 GLY A O 1
ATOM 677 N N . GLY A 1 94 ? -5.196 -6.430 -4.378 1.00 97.38 94 GLY A N 1
ATOM 678 C CA . GLY A 1 94 ? -5.169 -6.813 -2.978 1.00 97.38 94 GLY A CA 1
ATOM 679 C C . GLY A 1 94 ? -6.567 -6.769 -2.395 1.00 97.38 94 GLY A C 1
ATOM 680 O O . GLY A 1 94 ? -7.364 -5.878 -2.711 1.00 97.38 94 GLY A O 1
ATOM 681 N N . PHE A 1 95 ? -6.855 -7.723 -1.527 1.00 96.75 95 PHE A N 1
ATOM 682 C CA . PHE A 1 95 ? -8.107 -7.808 -0.802 1.00 96.75 95 PHE A CA 1
ATOM 683 C C . PHE A 1 95 ? -7.810 -8.050 0.673 1.00 96.75 95 PHE A C 1
ATOM 685 O O . PHE A 1 95 ? -7.069 -8.964 1.023 1.00 96.75 95 PHE A O 1
ATOM 692 N N . ALA A 1 96 ? -8.399 -7.235 1.541 1.00 97.94 96 ALA A N 1
ATOM 693 C CA . ALA A 1 96 ? -8.235 -7.351 2.978 1.00 97.94 96 ALA A CA 1
ATOM 694 C C . ALA A 1 96 ? -9.602 -7.475 3.652 1.00 97.94 96 ALA A C 1
ATOM 696 O O . ALA A 1 96 ? -10.568 -6.825 3.251 1.00 97.94 96 ALA A O 1
ATOM 697 N N . VAL A 1 97 ? -9.667 -8.289 4.702 1.00 98.12 97 VAL A N 1
ATOM 698 C CA . VAL A 1 97 ? -10.842 -8.410 5.567 1.00 98.12 97 VAL A CA 1
ATOM 699 C C . VAL A 1 97 ? -10.465 -7.946 6.956 1.00 98.12 97 VAL A C 1
ATOM 701 O O . VAL A 1 97 ? -9.431 -8.347 7.492 1.00 98.12 97 VAL A O 1
ATOM 704 N N . GLY A 1 98 ? -11.318 -7.111 7.540 1.00 97.56 98 GLY A N 1
ATOM 705 C CA . GLY A 1 98 ? -11.182 -6.645 8.910 1.00 97.56 98 GLY A CA 1
ATOM 706 C C . GLY A 1 98 ? -12.478 -6.778 9.697 1.00 97.56 98 GLY A C 1
ATOM 707 O O . GLY A 1 98 ? -13.540 -7.034 9.127 1.00 97.56 98 GLY A O 1
ATOM 708 N N . ALA A 1 99 ? -12.382 -6.604 11.012 1.00 97.25 99 ALA A N 1
ATOM 709 C CA . ALA A 1 99 ? -13.524 -6.644 11.917 1.00 97.25 99 ALA A CA 1
ATOM 710 C C . ALA A 1 99 ? -13.479 -5.513 12.948 1.00 97.25 99 ALA A C 1
ATOM 712 O O . ALA A 1 99 ? -12.418 -5.077 13.398 1.00 97.25 99 ALA A O 1
ATOM 713 N N . VAL A 1 100 ? -14.663 -5.057 13.339 1.00 96.19 100 VAL A N 1
ATOM 714 C CA . VAL A 1 100 ? -14.875 -4.020 14.347 1.00 96.19 100 VAL A CA 1
ATOM 715 C C . VAL A 1 100 ? -16.082 -4.397 15.189 1.00 96.19 100 VAL A C 1
ATOM 717 O O . VAL A 1 100 ? -17.062 -4.945 14.679 1.00 96.19 100 VAL A O 1
ATOM 720 N N . GLU A 1 101 ? -16.001 -4.116 16.484 1.00 94.06 101 GLU A N 1
ATOM 721 C CA . GLU A 1 101 ? -17.107 -4.359 17.397 1.00 94.06 101 GLU A CA 1
ATOM 722 C C . GLU A 1 101 ? -18.297 -3.458 17.067 1.00 94.06 101 GLU A C 1
ATOM 724 O O . GLU A 1 101 ? -18.160 -2.289 16.682 1.00 94.06 101 GLU A O 1
ATOM 729 N N . ARG A 1 102 ? -19.504 -3.998 17.246 1.00 92.69 102 ARG A N 1
ATOM 730 C CA . ARG A 1 102 ? -20.727 -3.233 16.999 1.00 92.69 102 ARG A CA 1
ATOM 731 C C . ARG A 1 102 ? -20.755 -2.001 17.907 1.00 92.69 102 ARG A C 1
ATOM 733 O O . ARG A 1 102 ? -20.629 -2.112 19.120 1.00 92.69 102 ARG A O 1
ATOM 740 N N . GLY A 1 103 ? -20.966 -0.830 17.307 1.00 90.25 103 GLY A N 1
ATOM 741 C CA . GLY A 1 103 ? -20.985 0.452 18.020 1.00 90.25 103 GLY A CA 1
ATOM 742 C C . GLY A 1 103 ? -19.614 1.119 18.185 1.00 90.25 103 GLY A C 1
ATOM 743 O O . GLY A 1 103 ? -19.566 2.236 18.686 1.00 90.25 103 GLY A O 1
ATOM 744 N N . GLN A 1 104 ? -18.522 0.488 17.736 1.00 91.19 104 GLN A N 1
ATOM 745 C CA . GLN A 1 104 ? -17.177 1.086 17.718 1.00 91.19 104 GLN A CA 1
A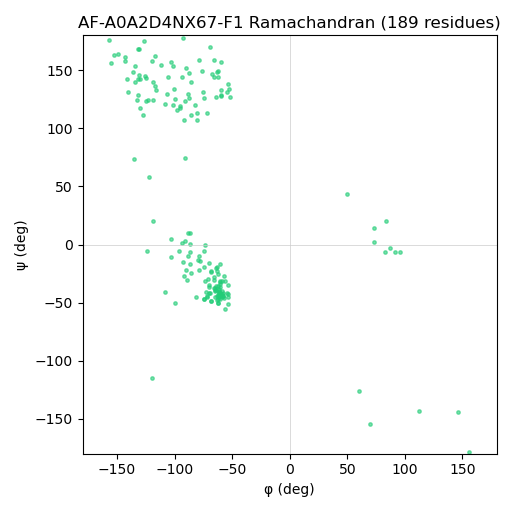TOM 746 C C . GLN A 1 104 ? -16.731 1.546 16.321 1.00 91.19 104 GLN A C 1
ATOM 748 O O . GLN A 1 104 ? -15.594 1.974 16.146 1.00 91.19 104 GLN A O 1
ATOM 753 N N . MET A 1 105 ? -17.615 1.460 15.324 1.00 95.12 105 MET A N 1
ATOM 754 C CA . MET A 1 105 ? -17.316 1.901 13.964 1.00 95.12 105 MET A CA 1
ATOM 755 C C . MET A 1 105 ? -17.013 3.397 13.897 1.00 95.12 105 MET A C 1
ATOM 757 O O . MET A 1 105 ? -17.643 4.210 14.576 1.00 95.12 105 MET A O 1
ATOM 761 N N . LEU A 1 106 ? -16.078 3.740 13.017 1.00 96.62 106 LEU A N 1
ATOM 762 C CA . LEU A 1 106 ? -15.813 5.107 12.587 1.00 96.62 106 LEU A CA 1
ATOM 763 C C . LEU A 1 106 ? -16.439 5.364 11.203 1.00 96.62 106 LEU A C 1
ATOM 765 O O . LEU A 1 106 ? -16.585 4.424 10.418 1.00 96.62 106 LEU A O 1
ATOM 769 N N . PRO A 1 107 ? -16.775 6.626 10.878 1.00 97.12 107 PRO A N 1
ATOM 770 C CA . PRO A 1 107 ? -16.795 7.788 11.770 1.00 97.12 107 PRO A CA 1
ATOM 771 C C . PRO A 1 107 ? -18.020 7.805 12.707 1.00 97.12 107 PRO A C 1
ATOM 773 O O . PRO A 1 107 ? -19.111 7.372 12.342 1.00 97.12 107 PRO A O 1
ATOM 776 N N . GLN A 1 108 ? -17.855 8.380 13.898 1.00 95.38 108 GLN A N 1
ATOM 777 C CA . GLN A 1 108 ? -18.918 8.672 14.869 1.00 95.38 108 GLN A CA 1
ATOM 778 C C . GLN A 1 108 ? -19.455 10.086 14.622 1.00 95.38 108 GLN A C 1
ATOM 780 O O . GLN A 1 108 ? -19.112 11.035 15.329 1.00 95.38 108 GLN A O 1
ATOM 785 N N . LEU A 1 109 ? -20.241 10.232 13.551 1.00 95.12 109 LEU A N 1
ATOM 786 C CA . LEU A 1 109 ? -20.692 11.529 13.026 1.00 95.12 109 LEU A CA 1
ATOM 787 C C . LEU A 1 109 ? -21.440 12.388 14.055 1.00 95.12 109 LEU A C 1
ATOM 789 O O . LEU A 1 109 ? -21.344 13.608 14.015 1.00 95.12 109 LEU A O 1
ATOM 793 N N . ASP A 1 110 ? -22.152 11.759 14.985 1.00 95.19 110 ASP A N 1
ATOM 794 C CA . ASP A 1 110 ? -22.899 12.403 16.068 1.00 95.19 110 ASP A CA 1
ATOM 795 C C . ASP A 1 110 ? -22.004 13.084 17.114 1.00 95.19 110 ASP A C 1
ATOM 797 O O . ASP A 1 110 ? -22.447 14.006 17.797 1.00 95.19 110 ASP A O 1
ATOM 801 N N . LYS A 1 111 ? -20.746 12.648 17.239 1.00 95.25 111 LYS A N 1
ATOM 802 C CA . LYS A 1 111 ? -19.781 13.222 18.185 1.00 95.25 111 LYS A CA 1
ATOM 803 C C . LYS A 1 111 ? -18.919 14.322 17.579 1.00 95.25 111 LYS A C 1
ATOM 805 O O . LYS A 1 111 ? -18.233 15.016 18.333 1.00 95.25 111 LYS A O 1
ATOM 810 N N . ILE A 1 112 ? -18.897 14.443 16.252 1.00 97.12 112 ILE A N 1
ATOM 811 C CA . ILE A 1 112 ? -18.107 15.456 15.548 1.00 97.12 112 ILE A CA 1
ATOM 812 C C . ILE A 1 112 ? -18.793 16.810 15.719 1.00 97.12 112 ILE A C 1
ATOM 814 O O . ILE A 1 112 ? -19.979 16.954 15.431 1.00 97.12 112 ILE A O 1
ATOM 818 N N . THR A 1 113 ? -18.047 17.799 16.197 1.00 97.12 113 THR A N 1
ATOM 819 C CA . THR A 1 113 ? -18.569 19.136 16.498 1.00 97.12 113 THR A CA 1
ATOM 820 C C . THR A 1 113 ? -17.553 20.215 16.147 1.00 97.12 113 THR A C 1
ATOM 822 O O . THR A 1 113 ? -16.344 19.975 16.118 1.00 97.12 113 THR A O 1
ATOM 825 N N . ASP A 1 114 ? -18.044 21.433 15.933 1.00 97.56 114 ASP A N 1
ATOM 826 C CA . ASP A 1 114 ? -17.208 22.622 15.814 1.00 97.56 114 ASP A CA 1
ATOM 827 C C . ASP A 1 114 ? -16.262 22.729 17.021 1.00 97.56 114 ASP A C 1
ATOM 829 O O . ASP A 1 114 ? -16.672 22.551 18.172 1.00 97.56 114 ASP A O 1
ATOM 833 N N . GLY A 1 115 ? -14.988 23.011 16.745 1.00 97.19 115 GLY A N 1
ATOM 834 C CA . GLY A 1 115 ? -13.917 23.042 17.745 1.00 97.19 115 GLY A CA 1
ATOM 835 C C . GLY A 1 115 ? -13.103 21.748 17.857 1.00 97.19 115 GLY A C 1
ATOM 836 O O . GLY A 1 115 ? -12.084 21.750 18.548 1.00 97.19 115 GLY A O 1
ATOM 837 N N . ASP A 1 116 ? -13.493 20.675 17.162 1.00 97.81 116 ASP A N 1
ATOM 838 C CA . ASP A 1 116 ? -12.679 19.461 17.074 1.00 97.81 116 ASP A CA 1
ATOM 839 C C . ASP A 1 116 ? -11.334 19.695 16.374 1.00 97.81 116 ASP A C 1
ATOM 841 O O . ASP A 1 116 ? -11.192 20.521 15.470 1.00 97.81 116 ASP A O 1
ATOM 845 N N . VAL A 1 117 ? -10.327 18.927 16.797 1.00 97.56 117 VAL A N 1
ATOM 846 C CA . VAL A 1 117 ? -8.956 19.024 16.289 1.00 97.56 117 VAL A CA 1
ATOM 847 C C . VAL A 1 117 ? -8.688 17.918 15.276 1.00 97.56 117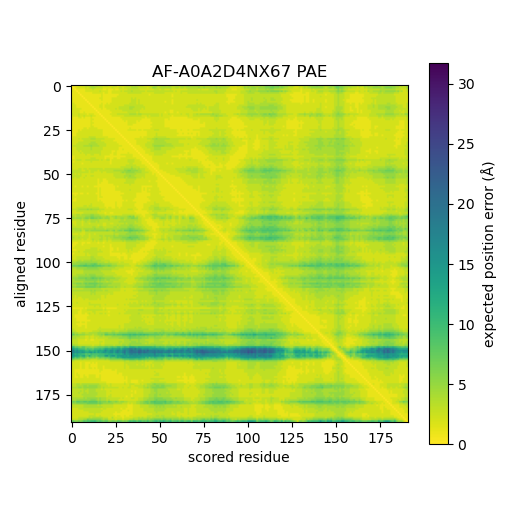 VAL A C 1
ATOM 849 O O . VAL A 1 117 ? -8.957 16.744 15.527 1.00 97.56 117 VAL A O 1
ATOM 852 N N . VAL A 1 118 ? -8.078 18.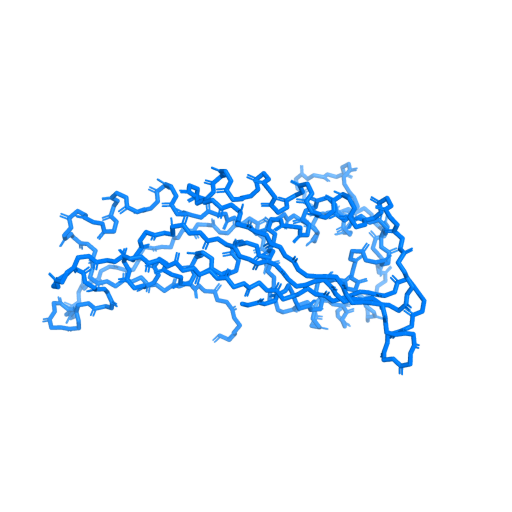289 14.149 1.00 97.50 118 VAL A N 1
ATOM 853 C CA . VAL A 1 118 ? -7.566 17.343 13.154 1.00 97.50 118 VAL A CA 1
ATOM 854 C C . VAL A 1 118 ? -6.082 17.100 13.412 1.00 97.50 118 VAL A C 1
ATOM 856 O O . VAL A 1 118 ? -5.272 18.024 13.346 1.00 97.50 118 VAL A O 1
ATOM 859 N N . LEU A 1 119 ? -5.720 15.848 13.692 1.00 96.88 119 LEU A N 1
ATOM 860 C CA . LEU A 1 119 ? -4.331 15.427 13.868 1.00 96.88 119 LEU A CA 1
ATOM 861 C C . LEU A 1 119 ? -3.828 14.735 12.600 1.00 96.88 119 LEU A C 1
ATOM 863 O O . LEU A 1 119 ? -4.359 13.707 12.185 1.00 96.88 119 LEU A O 1
ATOM 867 N N . GLY A 1 120 ? -2.781 15.295 11.994 1.00 96.94 120 GLY A N 1
ATOM 868 C CA . GLY A 1 120 ? -2.107 14.699 10.844 1.00 96.94 120 GLY A CA 1
ATOM 869 C C . GLY A 1 120 ? -1.001 13.739 11.275 1.00 96.94 120 GLY A C 1
ATOM 870 O O . GLY A 1 120 ? -0.127 14.106 12.060 1.00 96.94 120 GLY A O 1
ATOM 871 N N . ILE A 1 121 ? -1.003 12.525 10.724 1.00 96.12 121 ILE A N 1
ATOM 872 C CA . ILE A 1 121 ? 0.112 11.583 10.860 1.00 96.12 121 ILE A CA 1
ATOM 873 C C . ILE A 1 121 ? 0.959 11.647 9.594 1.00 96.12 121 ILE A C 1
ATOM 875 O O . ILE A 1 121 ? 0.453 11.461 8.489 1.00 96.12 121 ILE A O 1
ATOM 879 N N . ALA A 1 122 ? 2.256 11.906 9.762 1.00 95.94 122 ALA A N 1
ATOM 880 C CA . ALA A 1 122 ? 3.177 12.034 8.643 1.00 95.94 122 ALA A CA 1
ATOM 881 C C . ALA A 1 122 ? 3.235 10.747 7.802 1.00 95.94 122 ALA A C 1
ATOM 883 O O . ALA A 1 122 ? 3.474 9.649 8.331 1.00 95.94 122 ALA A O 1
ATOM 884 N N . SER A 1 123 ? 3.065 10.919 6.488 1.00 96.81 123 SER A N 1
ATOM 885 C CA . SER A 1 123 ? 3.342 9.891 5.490 1.00 96.81 123 SER A CA 1
ATOM 886 C C . SER A 1 123 ? 4.848 9.626 5.384 1.00 96.81 123 SER A C 1
ATOM 888 O O . SER A 1 123 ? 5.681 10.338 5.940 1.00 96.81 123 SER A O 1
ATOM 890 N N . SER A 1 124 ? 5.207 8.564 4.668 1.00 95.12 124 SER A N 1
ATOM 891 C CA . SER A 1 124 ? 6.595 8.243 4.305 1.00 95.12 124 SER A CA 1
ATOM 892 C C . SER A 1 124 ? 7.000 8.858 2.958 1.00 95.12 124 SER A C 1
ATOM 894 O O . SER A 1 124 ? 8.092 8.600 2.471 1.00 95.12 124 SER A O 1
ATOM 896 N N . GLY A 1 125 ? 6.114 9.636 2.330 1.00 94.50 125 GLY A N 1
ATOM 897 C CA . GLY A 1 125 ? 6.273 10.162 0.978 1.00 94.50 125 GLY A CA 1
ATOM 898 C C . GLY A 1 125 ? 4.926 10.251 0.263 1.00 94.50 125 GLY A C 1
ATOM 899 O O . GLY A 1 125 ? 3.901 10.519 0.889 1.00 94.50 125 GLY A O 1
ATOM 900 N N . ILE A 1 126 ? 4.927 9.983 -1.044 1.00 95.31 126 ILE A N 1
ATOM 901 C CA . ILE A 1 126 ? 3.737 10.062 -1.918 1.00 95.31 126 ILE A CA 1
ATOM 902 C C . ILE A 1 126 ? 2.821 8.825 -1.765 1.00 95.31 126 ILE A C 1
ATOM 904 O O . ILE A 1 126 ? 1.695 8.795 -2.254 1.00 95.31 126 ILE A O 1
ATOM 908 N N . HIS A 1 127 ? 3.293 7.790 -1.060 1.00 97.56 127 HIS A N 1
ATOM 909 C CA . HIS A 1 127 ? 2.582 6.517 -0.880 1.00 97.56 127 HIS A CA 1
ATOM 910 C C . HIS A 1 127 ? 2.308 5.824 -2.218 1.00 97.56 127 HIS A C 1
ATOM 912 O O . HIS A 1 127 ? 3.274 5.593 -2.943 1.00 97.56 127 HIS A O 1
ATOM 918 N N . SER A 1 128 ? 1.066 5.451 -2.538 1.00 96.50 128 SER A N 1
ATOM 919 C CA . SER A 1 128 ? 0.709 4.745 -3.785 1.00 96.50 128 SER A CA 1
ATOM 920 C C . SER A 1 128 ? -0.276 5.531 -4.660 1.00 96.50 128 SER A C 1
ATOM 922 O O . SER A 1 128 ? -0.927 4.969 -5.534 1.00 96.50 128 SER A O 1
ATOM 924 N N . ASN A 1 129 ? -0.375 6.851 -4.464 1.00 96.69 129 ASN A N 1
ATOM 925 C CA . ASN A 1 129 ? -1.283 7.725 -5.216 1.00 96.69 129 ASN A CA 1
ATOM 926 C C . ASN A 1 129 ? -0.524 8.812 -5.988 1.00 96.69 129 ASN A C 1
ATOM 928 O O . ASN A 1 129 ? 0.623 9.120 -5.694 1.00 96.69 129 ASN A O 1
ATOM 932 N N . GLY A 1 130 ? -1.134 9.381 -7.031 1.00 96.31 130 GLY A N 1
ATOM 933 C CA . GLY A 1 130 ? -0.551 10.514 -7.770 1.00 96.31 130 GLY A CA 1
ATOM 934 C C . GLY A 1 130 ? 0.642 10.188 -8.686 1.00 96.31 130 GLY A C 1
ATOM 935 O O . GLY A 1 130 ? 1.153 11.083 -9.361 1.00 96.31 130 GLY A O 1
ATOM 936 N N . PHE A 1 131 ? 1.061 8.923 -8.799 1.00 97.44 131 PHE A N 1
ATOM 937 C CA . PHE A 1 131 ? 2.252 8.532 -9.571 1.00 97.44 131 PHE A CA 1
ATOM 938 C C . PHE A 1 131 ? 2.162 8.824 -11.074 1.00 97.44 131 PHE A C 1
ATOM 940 O O . PHE A 1 131 ? 3.186 9.023 -11.726 1.00 97.44 131 PHE A O 1
ATOM 947 N N . SER A 1 132 ? 0.957 8.946 -11.632 1.00 96.69 132 SER A N 1
ATOM 948 C CA . SER A 1 132 ? 0.772 9.408 -13.012 1.00 96.69 132 SER A CA 1
ATOM 949 C C . SER A 1 132 ? 1.227 10.861 -13.193 1.00 96.69 132 SER A C 1
ATOM 951 O O . SER A 1 132 ? 1.860 11.187 -14.196 1.00 96.69 132 SER A O 1
ATOM 953 N N . LEU A 1 133 ? 0.949 11.730 -12.213 1.00 97.25 133 LEU A N 1
ATOM 954 C CA . LEU A 1 133 ? 1.418 13.116 -12.220 1.00 97.25 133 LEU A CA 1
ATOM 955 C C . LEU A 1 133 ? 2.925 13.180 -11.966 1.00 97.25 133 LEU A C 1
ATOM 957 O O . LEU A 1 133 ? 3.622 13.872 -12.701 1.00 97.25 133 LEU A O 1
ATOM 961 N N . VAL A 1 134 ? 3.428 12.420 -10.988 1.00 96.75 134 VAL A N 1
ATOM 962 C CA . VAL A 1 134 ? 4.869 12.331 -10.688 1.00 96.75 134 VAL A CA 1
ATOM 963 C C . VAL A 1 134 ? 5.658 11.972 -11.942 1.00 96.75 134 VAL A C 1
ATOM 965 O O . VAL A 1 134 ? 6.584 12.688 -12.314 1.00 96.75 134 VAL A O 1
ATOM 968 N N . ARG A 1 135 ? 5.250 10.914 -12.650 1.00 96.50 135 ARG A N 1
ATOM 969 C CA . ARG A 1 135 ? 5.893 10.509 -13.905 1.00 96.50 135 ARG A CA 1
ATOM 970 C C . ARG A 1 135 ? 5.873 11.622 -14.948 1.00 96.50 135 ARG A C 1
ATOM 972 O O . ARG A 1 135 ? 6.905 11.900 -15.542 1.00 96.50 135 ARG A O 1
ATOM 979 N N . LYS A 1 136 ? 4.741 12.311 -15.116 1.00 97.12 136 LYS A N 1
ATOM 980 C CA . LYS A 1 136 ? 4.615 13.421 -16.071 1.00 97.12 136 LYS A CA 1
ATOM 981 C C . LYS A 1 136 ? 5.474 14.636 -15.705 1.00 97.12 136 LYS A C 1
ATOM 983 O O . LYS A 1 136 ? 5.903 15.361 -16.599 1.00 97.12 136 LYS A O 1
ATOM 988 N N . ILE A 1 137 ? 5.710 14.875 -14.413 1.00 96.44 137 ILE A N 1
ATOM 989 C CA . ILE A 1 137 ? 6.641 15.907 -13.939 1.00 96.44 137 ILE A CA 1
ATOM 990 C C . ILE A 1 137 ? 8.073 15.510 -14.298 1.00 96.44 137 I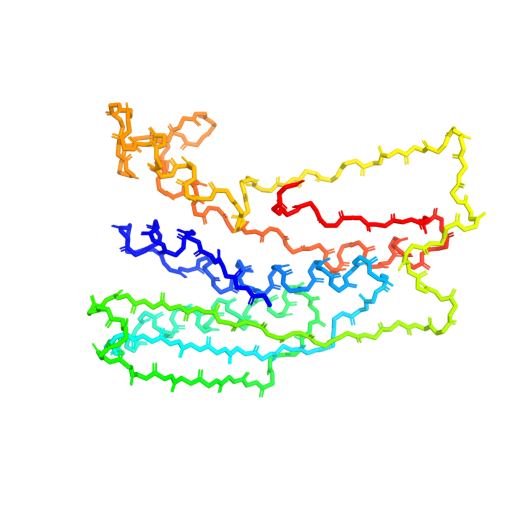LE A C 1
ATOM 992 O O . ILE A 1 137 ? 8.776 16.321 -14.893 1.00 96.44 137 ILE A O 1
ATOM 996 N N . VAL A 1 138 ? 8.478 14.268 -14.009 1.00 95.31 138 VAL A N 1
ATOM 997 C CA . VAL A 1 138 ? 9.823 13.767 -14.343 1.00 95.31 138 VAL A CA 1
ATOM 998 C C . VAL A 1 138 ? 10.061 13.816 -15.855 1.00 95.31 138 VAL A C 1
ATOM 1000 O O . VAL A 1 138 ? 11.044 14.407 -16.285 1.00 95.31 138 VAL A O 1
ATOM 1003 N N . GLU A 1 139 ? 9.109 13.336 -16.662 1.00 95.12 139 GLU A N 1
ATOM 1004 C CA . GLU A 1 139 ? 9.155 13.380 -18.137 1.00 95.12 139 GLU A CA 1
ATOM 1005 C C . GLU A 1 139 ? 9.305 14.803 -18.711 1.00 95.12 139 GLU A C 1
ATOM 1007 O O . GLU A 1 139 ? 9.819 14.972 -19.814 1.00 95.12 139 GLU A O 1
ATOM 1012 N N . ARG A 1 140 ? 8.836 15.835 -17.995 1.00 96.56 140 ARG A N 1
ATOM 1013 C CA . ARG A 1 140 ? 8.949 17.251 -18.399 1.00 96.56 140 ARG A CA 1
ATOM 1014 C C . ARG A 1 140 ? 10.137 17.974 -17.769 1.00 96.56 140 ARG A C 1
ATOM 1016 O O . ARG A 1 140 ? 10.358 19.147 -18.069 1.00 96.56 140 ARG A O 1
ATOM 1023 N N . SER A 1 141 ? 10.850 17.310 -16.870 1.00 93.38 141 SER A N 1
ATOM 1024 C CA . SER A 1 141 ? 12.021 17.845 -16.189 1.00 93.38 141 SER A CA 1
ATOM 1025 C C . SER A 1 141 ? 13.304 17.469 -16.936 1.00 93.38 141 SER A C 1
ATOM 1027 O O . SER A 1 141 ? 13.276 16.747 -17.928 1.00 93.38 141 SER A O 1
ATOM 1029 N N . SER A 1 142 ? 14.445 17.945 -16.444 1.00 92.81 142 SER A N 1
ATOM 1030 C CA . SER A 1 142 ? 15.767 17.484 -16.881 1.00 92.81 142 SER A CA 1
ATOM 1031 C C . SER A 1 142 ? 16.279 16.273 -16.085 1.00 92.81 142 SER A C 1
ATOM 1033 O O . SER A 1 142 ? 17.463 15.962 -16.171 1.00 92.81 142 SER A O 1
ATOM 1035 N N . LEU A 1 143 ? 15.431 15.652 -15.257 1.00 93.50 143 LEU A N 1
ATOM 1036 C CA . LEU A 1 143 ? 15.773 14.524 -14.390 1.00 93.50 143 LEU A CA 1
ATOM 1037 C C . LEU A 1 143 ? 15.242 13.209 -14.966 1.00 93.50 143 LEU A C 1
ATOM 1039 O O . LEU A 1 143 ? 14.247 13.175 -15.689 1.00 93.50 143 LEU A O 1
ATOM 1043 N N . ASP A 1 144 ? 15.866 12.117 -14.548 1.00 94.50 144 ASP A N 1
ATOM 1044 C CA . ASP A 1 144 ? 15.392 10.749 -14.735 1.00 94.50 144 ASP A CA 1
ATOM 1045 C C . ASP A 1 144 ? 15.338 10.003 -13.389 1.00 94.50 144 ASP A C 1
ATOM 1047 O O . ASP A 1 144 ? 15.734 10.522 -12.345 1.00 94.50 144 ASP A O 1
ATOM 1051 N N . PHE A 1 145 ? 14.832 8.767 -13.381 1.00 95.00 145 PHE A N 1
ATOM 1052 C CA . PHE A 1 145 ? 14.721 7.988 -12.141 1.00 95.00 145 PHE A CA 1
ATOM 1053 C C . PHE A 1 145 ? 16.070 7.521 -11.575 1.00 95.00 145 PHE A C 1
ATOM 1055 O O . PHE A 1 145 ? 16.124 7.149 -10.405 1.00 95.00 145 PHE A O 1
ATOM 1062 N N . SER A 1 146 ? 17.147 7.554 -12.364 1.00 95.06 146 SER A N 1
ATOM 1063 C CA . SER A 1 146 ? 18.518 7.280 -11.910 1.00 95.06 146 SER A CA 1
ATOM 1064 C C . SER A 1 146 ? 19.245 8.516 -11.384 1.00 95.06 146 SER A C 1
ATOM 1066 O O . SER A 1 146 ? 20.325 8.390 -10.810 1.00 95.06 146 SER A O 1
ATOM 1068 N N . SER A 1 147 ? 18.669 9.702 -11.568 1.00 94.62 147 SER A N 1
ATOM 1069 C CA . SER A 1 147 ? 19.244 10.957 -11.109 1.00 94.62 147 SER A CA 1
ATOM 1070 C C . SER A 1 147 ? 19.361 10.949 -9.585 1.00 94.62 147 SER A C 1
ATOM 1072 O O . SER A 1 147 ? 18.532 10.317 -8.922 1.00 94.62 147 SER A O 1
ATOM 1074 N N . PRO A 1 148 ? 20.355 11.645 -9.008 1.00 92.50 148 PRO A N 1
ATOM 1075 C CA . PRO A 1 148 ? 20.467 11.773 -7.562 1.00 92.50 148 PRO A CA 1
ATOM 1076 C C . PRO A 1 148 ? 19.164 12.296 -6.957 1.00 92.50 148 PRO A C 1
ATOM 1078 O O . PRO A 1 148 ? 18.518 13.189 -7.517 1.00 92.50 148 PRO A O 1
ATOM 1081 N N . SER A 1 149 ? 18.770 11.722 -5.827 1.00 87.31 149 SER A N 1
ATOM 1082 C CA . SER A 1 149 ? 17.619 12.202 -5.078 1.00 87.31 149 SER A CA 1
ATOM 1083 C C . SER A 1 149 ? 17.888 13.604 -4.523 1.00 87.31 149 SER A C 1
ATOM 1085 O O . SER A 1 149 ? 19.035 14.045 -4.395 1.00 87.31 149 SER A O 1
ATOM 1087 N N . VAL A 1 150 ? 16.815 14.329 -4.213 1.00 75.56 150 VAL A N 1
ATOM 1088 C CA . VAL A 1 150 ? 16.904 15.689 -3.677 1.00 75.56 150 VAL A CA 1
ATOM 1089 C C . VAL A 1 150 ? 16.542 15.645 -2.192 1.00 75.56 150 VAL A C 1
ATOM 1091 O O . VAL A 1 150 ? 15.502 15.096 -1.825 1.00 75.56 150 VAL A O 1
ATOM 1094 N N . GLY A 1 151 ? 17.382 16.239 -1.339 1.00 73.44 151 GLY A N 1
ATOM 1095 C CA . GLY A 1 151 ? 17.147 16.349 0.106 1.00 73.44 151 GLY A CA 1
ATOM 1096 C C . GLY A 1 151 ? 18.111 15.518 0.956 1.00 73.44 151 GLY A C 1
ATOM 1097 O O . GLY A 1 151 ? 19.291 15.408 0.633 1.00 73.44 151 GLY A O 1
ATOM 1098 N N . ASP A 1 152 ? 17.602 14.955 2.054 1.00 69.75 152 ASP A N 1
ATOM 1099 C CA . ASP A 1 152 ? 18.407 14.387 3.151 1.00 69.75 152 ASP A CA 1
ATOM 1100 C C . ASP A 1 152 ? 19.072 13.031 2.842 1.00 69.75 152 ASP A C 1
ATOM 1102 O O . ASP A 1 152 ? 19.868 12.538 3.640 1.00 69.75 152 ASP A O 1
ATOM 1106 N N . CYS A 1 153 ? 18.779 12.428 1.686 1.00 73.50 153 CYS A N 1
ATOM 1107 C CA . CYS A 1 153 ? 19.296 11.115 1.287 1.00 73.50 153 CYS A CA 1
ATOM 1108 C C . CYS A 1 153 ? 20.075 11.172 -0.040 1.00 73.50 153 CYS A C 1
ATOM 1110 O O . CYS A 1 153 ? 19.730 10.441 -0.969 1.00 73.50 153 CYS A O 1
ATOM 1112 N N . PRO A 1 154 ? 21.142 11.986 -0.164 1.00 75.00 154 PRO A N 1
ATOM 1113 C CA . PRO A 1 154 ? 21.833 12.212 -1.440 1.00 75.00 154 PRO A CA 1
ATOM 1114 C C . PRO A 1 154 ? 22.440 10.941 -2.063 1.00 75.00 154 PRO A C 1
ATOM 1116 O O . PRO A 1 154 ? 22.756 10.933 -3.248 1.00 75.00 154 PRO A O 1
ATOM 1119 N N . GLU A 1 155 ? 22.592 9.865 -1.285 1.00 84.88 155 GLU A N 1
ATOM 1120 C CA . GLU A 1 155 ? 23.075 8.561 -1.757 1.00 84.88 155 GLU A CA 1
ATOM 1121 C C . GLU A 1 155 ? 22.010 7.734 -2.497 1.00 84.88 155 GLU A C 1
ATOM 1123 O O . GLU A 1 155 ? 22.346 6.758 -3.165 1.00 8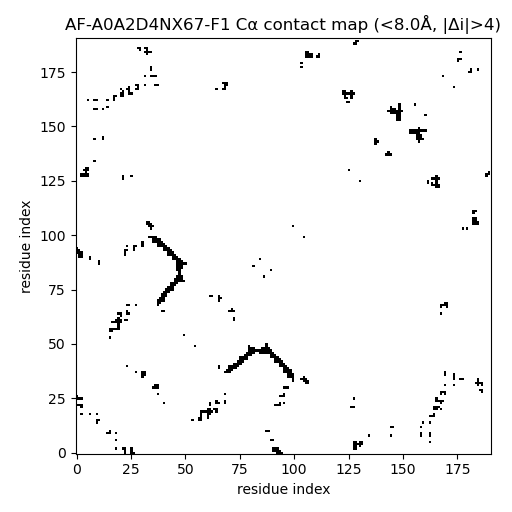4.88 155 GLU A O 1
ATOM 1128 N N . GLN A 1 156 ? 20.732 8.108 -2.393 1.00 91.75 156 GLN A N 1
ATOM 1129 C CA . GLN A 1 156 ? 19.639 7.470 -3.125 1.00 91.75 156 GLN A CA 1
ATOM 1130 C C . GLN A 1 156 ? 19.407 8.153 -4.470 1.00 91.75 156 GLN A C 1
ATOM 1132 O O . GLN A 1 156 ? 19.606 9.358 -4.624 1.00 91.75 156 GLN A O 1
ATOM 1137 N N . THR A 1 157 ? 18.909 7.389 -5.430 1.00 95.50 157 THR A N 1
ATOM 1138 C CA . THR A 1 157 ? 18.340 7.891 -6.684 1.00 95.50 157 THR A CA 1
ATOM 1139 C C . THR A 1 157 ? 16.915 8.411 -6.479 1.00 95.50 157 THR A C 1
ATOM 1141 O O . THR A 1 157 ? 16.209 8.011 -5.547 1.00 95.50 157 THR A O 1
ATOM 1144 N N . LEU A 1 158 ? 16.445 9.274 -7.381 1.00 95.19 158 LEU A N 1
ATOM 1145 C CA . LEU A 1 158 ? 15.065 9.760 -7.394 1.00 95.19 158 LEU A CA 1
ATOM 1146 C C . LEU A 1 158 ? 14.058 8.598 -7.428 1.00 95.19 158 LEU A C 1
ATOM 1148 O O . LEU A 1 158 ? 13.060 8.620 -6.711 1.00 95.19 158 LEU A O 1
ATOM 1152 N N . GLY A 1 159 ? 14.326 7.565 -8.232 1.00 95.88 159 GLY A N 1
ATOM 1153 C CA . GLY A 1 159 ? 13.501 6.363 -8.309 1.00 95.88 159 GLY A CA 1
ATOM 1154 C C . GLY A 1 159 ? 13.407 5.630 -6.972 1.00 95.88 159 GLY A C 1
ATOM 1155 O O . GLY A 1 159 ? 12.312 5.257 -6.564 1.00 95.88 159 GL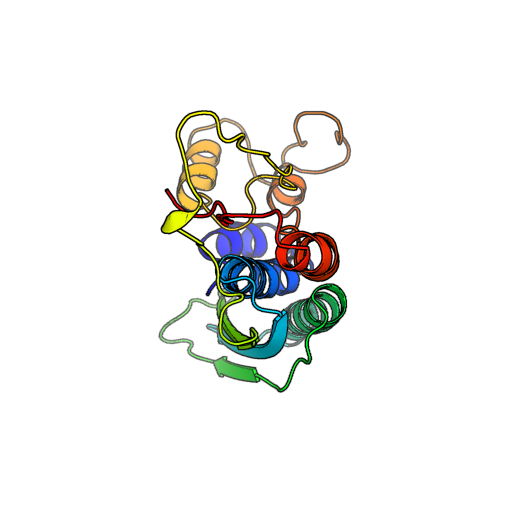Y A O 1
ATOM 1156 N N . GLU A 1 160 ? 14.519 5.472 -6.250 1.00 95.25 160 GLU A N 1
ATOM 1157 C CA . GLU A 1 160 ? 14.518 4.857 -4.914 1.00 95.25 160 GLU A CA 1
ATOM 1158 C C . GLU A 1 160 ? 13.712 5.667 -3.902 1.00 95.25 160 GLU A C 1
ATOM 1160 O O . GLU A 1 160 ? 12.890 5.092 -3.188 1.00 95.25 160 GLU A O 1
ATOM 1165 N N . GLN A 1 161 ? 13.881 6.991 -3.886 1.00 94.62 161 GLN A N 1
ATOM 1166 C CA . GLN A 1 161 ? 13.128 7.863 -2.987 1.00 94.62 161 GLN A CA 1
ATOM 1167 C C . GLN A 1 161 ? 11.620 7.795 -3.283 1.00 94.62 161 GLN A C 1
ATOM 1169 O O . GLN A 1 161 ? 10.807 7.664 -2.366 1.00 94.62 161 GLN A O 1
ATOM 1174 N N . LEU A 1 162 ? 11.231 7.811 -4.562 1.00 95.62 162 LEU A N 1
ATOM 1175 C CA . LEU A 1 162 ? 9.835 7.662 -4.991 1.00 95.62 162 LEU A CA 1
ATOM 1176 C C . LEU A 1 162 ? 9.258 6.272 -4.682 1.00 95.62 162 LEU A C 1
ATOM 1178 O O . LEU A 1 162 ? 8.052 6.137 -4.473 1.00 95.62 162 LEU A O 1
ATOM 1182 N N . LEU A 1 163 ? 10.104 5.243 -4.630 1.00 97.00 163 LEU A N 1
ATOM 1183 C CA . LEU A 1 163 ? 9.732 3.878 -4.260 1.00 97.00 163 LEU A CA 1
ATOM 1184 C C . LEU A 1 163 ? 9.769 3.625 -2.747 1.00 97.00 163 LEU A C 1
ATOM 1186 O O . LEU A 1 163 ? 9.587 2.482 -2.326 1.00 97.00 163 LEU A O 1
ATOM 1190 N N . THR A 1 164 ? 9.922 4.668 -1.922 1.00 96.81 164 THR A N 1
ATOM 1191 C CA . THR A 1 164 ? 9.723 4.557 -0.470 1.00 96.81 164 THR A CA 1
ATOM 1192 C C . THR A 1 164 ? 8.355 3.914 -0.194 1.00 96.81 164 THR A C 1
ATOM 1194 O O . THR A 1 164 ? 7.340 4.369 -0.745 1.00 96.81 164 THR A O 1
ATOM 1197 N N . PRO A 1 165 ? 8.294 2.839 0.613 1.00 97.75 165 PRO A N 1
ATOM 1198 C CA . PRO A 1 165 ? 7.065 2.085 0.797 1.00 97.75 165 PRO A CA 1
ATOM 1199 C C . PRO A 1 165 ? 6.009 2.904 1.541 1.00 97.75 165 PRO A C 1
ATOM 1201 O O . PRO A 1 165 ? 6.306 3.701 2.440 1.00 97.75 165 PRO A O 1
ATOM 1204 N N . THR A 1 166 ? 4.752 2.663 1.187 1.00 98.12 166 THR A N 1
ATOM 1205 C CA . THR A 1 166 ? 3.582 3.189 1.885 1.00 98.12 166 THR A CA 1
ATOM 1206 C C . THR A 1 166 ? 3.604 2.695 3.328 1.00 98.12 166 THR A C 1
ATOM 1208 O O . THR A 1 166 ? 3.861 1.523 3.620 1.00 98.12 166 THR A O 1
ATOM 1211 N N . LYS A 1 167 ? 3.381 3.619 4.259 1.00 97.75 167 LYS A N 1
ATOM 1212 C CA . LYS A 1 167 ? 3.454 3.336 5.690 1.00 97.75 167 LYS A CA 1
ATOM 1213 C C . LYS A 1 167 ? 2.206 2.570 6.123 1.00 97.75 167 LYS A C 1
ATOM 1215 O O . LYS A 1 167 ? 1.092 2.972 5.805 1.00 97.75 167 LYS A O 1
ATOM 1220 N N . ILE A 1 168 ? 2.405 1.482 6.860 1.00 98.25 168 ILE A N 1
ATOM 1221 C CA . ILE A 1 168 ? 1.321 0.703 7.463 1.00 98.25 168 ILE A CA 1
ATOM 1222 C C . ILE A 1 168 ? 1.059 1.260 8.857 1.00 98.25 168 ILE A C 1
ATOM 1224 O O . ILE A 1 168 ? 1.972 1.317 9.685 1.00 98.25 168 ILE A O 1
ATOM 1228 N N . TYR A 1 169 ? -0.180 1.669 9.119 1.00 97.31 169 TYR A N 1
ATOM 1229 C CA . TYR A 1 169 ? -0.545 2.303 10.385 1.00 97.31 169 TYR A CA 1
ATOM 1230 C C . TYR A 1 169 ? -1.290 1.385 11.354 1.00 97.31 169 TYR A C 1
ATOM 1232 O O . TYR A 1 169 ? -1.438 1.748 12.519 1.00 97.31 169 TYR A O 1
ATOM 1240 N N . SER A 1 170 ? -1.737 0.206 10.916 1.00 94.44 170 SER A N 1
ATOM 1241 C CA . SER A 1 170 ? -2.715 -0.608 11.651 1.00 94.44 170 SER A CA 1
ATOM 1242 C C . SER A 1 170 ? -2.288 -0.957 13.068 1.00 94.44 170 SER A C 1
ATOM 1244 O O . SER A 1 170 ? -2.982 -0.586 14.008 1.00 94.44 170 SER A O 1
ATOM 1246 N N . LYS A 1 171 ? -1.117 -1.570 13.261 1.00 92.12 171 LYS A N 1
ATOM 1247 C CA . LYS A 1 171 ? -0.638 -1.918 14.610 1.00 92.12 171 LYS A CA 1
ATOM 1248 C C . LYS A 1 171 ? -0.458 -0.710 15.530 1.00 92.12 171 LYS A C 1
ATOM 1250 O O . LYS A 1 171 ? -0.647 -0.836 16.734 1.00 92.12 171 LYS A O 1
ATOM 1255 N N . ILE A 1 172 ? -0.061 0.436 14.975 1.00 92.38 172 ILE A N 1
ATOM 1256 C CA . ILE A 1 172 ? 0.269 1.635 15.754 1.00 92.38 172 ILE A CA 1
ATOM 1257 C C . ILE A 1 172 ? -1.005 2.387 16.142 1.00 92.38 172 ILE A C 1
ATOM 1259 O O . ILE A 1 172 ? -1.141 2.816 17.285 1.00 92.38 172 ILE A O 1
ATOM 1263 N N . LEU A 1 173 ? -1.930 2.562 15.197 1.00 95.44 173 LEU A N 1
ATOM 1264 C CA . LEU A 1 173 ? -3.102 3.410 15.389 1.00 95.44 173 LEU A CA 1
ATOM 1265 C C . LEU A 1 173 ? -4.309 2.654 15.930 1.00 95.44 173 LEU A C 1
ATOM 1267 O O . LEU A 1 173 ? -5.103 3.270 16.628 1.00 95.44 173 LEU A O 1
ATOM 1271 N N . LEU A 1 174 ? -4.453 1.351 15.682 1.00 94.62 174 LEU A N 1
ATOM 1272 C CA . LEU A 1 174 ? -5.637 0.602 16.114 1.00 94.62 174 LEU A CA 1
ATOM 1273 C C . LEU A 1 174 ? -5.948 0.741 17.623 1.00 94.62 174 LEU A C 1
ATOM 1275 O O . LEU A 1 174 ? -7.113 0.978 17.941 1.00 94.62 174 LEU A O 1
ATOM 1279 N N . PRO A 1 175 ? -4.973 0.685 18.560 1.00 94.12 175 PRO A N 1
ATOM 1280 C CA . PRO A 1 175 ? -5.254 0.926 19.978 1.00 94.12 175 PRO A CA 1
ATOM 1281 C C . PRO A 1 175 ? -5.773 2.342 20.265 1.00 94.12 175 PRO A C 1
ATOM 1283 O O . PRO A 1 175 ? -6.630 2.517 21.125 1.00 94.12 175 PRO A O 1
ATOM 1286 N N . VAL A 1 176 ? -5.280 3.345 19.530 1.00 95.19 176 VAL A N 1
ATOM 1287 C CA . VAL A 1 176 ? -5.711 4.746 19.654 1.00 95.19 176 VAL A CA 1
ATOM 1288 C C . VAL A 1 176 ? -7.115 4.924 19.078 1.00 95.19 176 VAL A C 1
ATOM 1290 O O . VAL A 1 176 ? -7.971 5.515 19.721 1.00 95.19 176 VAL A O 1
ATOM 1293 N N . LEU A 1 177 ? -7.388 4.351 17.902 1.00 94.69 177 LEU A N 1
ATOM 1294 C CA . LEU A 1 177 ? -8.716 4.378 17.281 1.00 94.69 177 LEU A CA 1
ATOM 1295 C C . LEU A 1 177 ? -9.775 3.705 18.171 1.00 94.69 177 LEU A C 1
ATOM 1297 O O . LEU A 1 177 ? -10.925 4.134 18.193 1.00 94.69 177 LEU A O 1
ATOM 1301 N N . ARG A 1 178 ? -9.377 2.685 18.941 1.00 90.94 178 ARG A N 1
ATOM 1302 C CA . ARG A 1 178 ? -10.236 1.965 19.893 1.00 90.94 178 ARG A CA 1
ATOM 1303 C C . ARG A 1 178 ? -10.315 2.601 21.287 1.00 90.94 178 ARG A C 1
ATOM 1305 O O . ARG A 1 178 ? -11.030 2.063 22.129 1.00 90.94 178 ARG A O 1
ATOM 1312 N N . SER A 1 179 ? -9.638 3.723 21.555 1.00 92.75 179 SER A N 1
ATOM 1313 C CA . SER A 1 179 ? -9.689 4.363 22.884 1.00 92.75 179 SER A CA 1
ATOM 1314 C C . SER A 1 179 ? -11.063 4.959 23.210 1.00 92.75 179 SER A C 1
ATOM 1316 O O . SER A 1 179 ? -11.402 5.127 24.377 1.00 92.75 179 SER A O 1
ATOM 1318 N N . GLY A 1 180 ? -11.860 5.257 22.177 1.00 90.25 180 GLY A N 1
ATOM 1319 C CA . GLY A 1 180 ? -13.135 5.967 22.292 1.00 90.25 180 GLY A CA 1
ATOM 1320 C C . GLY A 1 180 ? -13.020 7.488 22.138 1.00 90.25 180 GLY A C 1
ATOM 1321 O O . GLY A 1 180 ? -14.054 8.150 22.044 1.00 90.25 180 GLY A O 1
ATOM 1322 N N . ASP A 1 181 ? -11.799 8.026 22.053 1.00 92.88 181 ASP A N 1
ATOM 1323 C CA . ASP A 1 181 ? -11.542 9.467 21.894 1.00 92.88 181 ASP A CA 1
ATOM 1324 C C . ASP A 1 181 ? -11.471 9.898 20.424 1.00 92.88 181 ASP A C 1
ATOM 1326 O O . ASP A 1 181 ? -11.674 11.067 20.091 1.00 92.88 181 ASP A O 1
ATOM 1330 N N . VAL A 1 182 ? -11.185 8.954 19.522 1.00 96.69 182 VAL A N 1
ATOM 1331 C CA . VAL A 1 182 ? -11.146 9.221 18.085 1.00 96.69 182 VAL A CA 1
ATOM 1332 C C . VAL A 1 182 ? -12.559 9.175 17.521 1.00 96.69 182 VAL A C 1
ATOM 1334 O O . VAL A 1 182 ? -13.242 8.156 17.578 1.00 96.69 182 VAL A O 1
ATOM 1337 N N . LYS A 1 183 ? -12.984 10.296 16.940 1.00 97.12 183 LYS A N 1
ATOM 1338 C CA . LYS A 1 183 ? -14.323 10.457 16.360 1.00 97.12 183 LYS A CA 1
ATOM 1339 C C . LYS A 1 183 ? -14.382 10.043 14.894 1.00 97.12 183 LYS A C 1
ATOM 1341 O O . LYS A 1 183 ? -15.413 9.579 14.423 1.00 97.12 183 LYS A O 1
ATOM 1346 N N . ALA A 1 184 ? -13.285 10.204 14.164 1.00 97.69 184 ALA A N 1
ATOM 1347 C CA . ALA A 1 184 ? -13.170 9.836 12.760 1.00 97.69 184 ALA A CA 1
ATOM 1348 C C . ALA A 1 184 ? -11.707 9.579 12.393 1.00 97.69 184 ALA A C 1
ATOM 1350 O O . ALA A 1 184 ? -10.795 10.124 13.015 1.00 97.69 184 ALA A O 1
ATOM 1351 N N . TYR A 1 185 ? -11.499 8.783 11.348 1.00 97.38 185 TYR A N 1
ATOM 1352 C CA . TYR A 1 185 ? -10.205 8.591 10.707 1.00 97.38 185 TYR A CA 1
ATOM 1353 C C . TYR A 1 185 ? -10.392 8.666 9.196 1.00 97.38 185 TYR A C 1
ATOM 1355 O O . TYR A 1 185 ? -11.358 8.127 8.661 1.00 97.38 185 TYR A O 1
ATOM 1363 N N . ALA A 1 186 ? -9.449 9.309 8.515 1.00 97.31 186 ALA A N 1
ATOM 1364 C CA . ALA A 1 186 ? -9.392 9.341 7.065 1.00 97.31 186 ALA A CA 1
ATOM 1365 C C . ALA A 1 186 ? -8.016 8.850 6.614 1.00 97.31 186 ALA A C 1
ATOM 1367 O O . ALA A 1 186 ? -6.988 9.409 7.006 1.00 97.31 186 ALA A O 1
ATOM 1368 N N . HIS A 1 187 ? -8.001 7.814 5.779 1.00 97.38 187 HIS A N 1
ATOM 1369 C CA . HIS A 1 187 ? -6.805 7.445 5.041 1.00 97.38 187 HIS A CA 1
ATOM 1370 C C . HIS A 1 187 ? -6.690 8.374 3.831 1.00 97.38 187 HIS A C 1
ATOM 1372 O O . HIS A 1 187 ? -7.537 8.363 2.942 1.00 97.38 187 HIS A O 1
ATOM 1378 N N . ILE A 1 188 ? -5.666 9.227 3.824 1.00 97.19 188 ILE A N 1
ATOM 1379 C CA . ILE A 1 188 ? -5.475 10.208 2.754 1.00 97.19 188 ILE A CA 1
ATOM 1380 C C . ILE A 1 188 ? -4.825 9.516 1.554 1.00 97.19 188 ILE A C 1
ATOM 1382 O O . ILE A 1 188 ? -3.643 9.170 1.600 1.00 97.19 188 ILE A O 1
ATOM 1386 N N . THR A 1 189 ? -5.612 9.300 0.498 1.00 95.44 189 THR A N 1
ATOM 1387 C CA . THR A 1 189 ? -5.204 8.567 -0.707 1.00 95.44 189 THR A CA 1
ATOM 1388 C C . THR A 1 189 ? -5.291 9.432 -1.969 1.00 95.44 189 THR A C 1
ATOM 1390 O O . THR A 1 189 ? -4.487 10.348 -2.134 1.00 95.44 189 THR A O 1
ATOM 1393 N N . GLY A 1 190 ? -6.170 9.101 -2.916 1.00 91.81 190 GLY A N 1
ATOM 1394 C CA . GLY A 1 190 ? -6.302 9.801 -4.190 1.00 91.81 190 GLY A CA 1
ATOM 1395 C C . GLY A 1 190 ? -7.395 10.865 -4.150 1.00 91.81 190 GLY A C 1
ATOM 1396 O O . GLY A 1 190 ? -8.567 10.515 -4.045 1.00 91.81 190 GLY A O 1
ATOM 1397 N N . GLY A 1 191 ? -7.010 12.131 -4.341 1.00 81.56 191 GLY A N 1
ATOM 1398 C CA . GLY A 1 191 ? -7.923 13.282 -4.242 1.00 81.56 191 GLY A CA 1
ATOM 1399 C C . GLY A 1 191 ? -8.177 13.700 -2.802 1.00 81.56 191 GLY A C 1
ATOM 1400 O O . GLY A 1 191 ? -9.131 14.482 -2.616 1.00 81.56 191 GLY A O 1
#

Nearest PDB structures (foldseek):
  2v9y-assembly1_A  TM=9.825E-01  e=8.951E-27  Homo sapiens
  5vk4-assembly1_A  TM=9.438E-01  e=2.632E-20  Neisseria gonorrhoeae
  3p4e-assembly1_A-2  TM=9.624E-01  e=5.525E-20  Vibrio cholerae
  1cli-assembly2_C  TM=9.675E-01  e=1.681E-19  Escherichia coli
  5avm-assembly4_G  TM=9.227E-01  e=3.635E-17  Thermus thermophilus HB8

Organism: Micrurus surinamensis (NCBI:txid129470)

InterPro domains:
  IPR004733 Phosphoribosylformylglycinamidine cyclo-ligase [PTHR10520] (1-191)
  IPR004733 Phosphoribosylformylglycinamidine cyclo-ligase [TIGR00878] (1-191)
  IPR004733 Phosphoribosylformylglycinamidine cyclo-ligase [cd02196] (1-191)
  IPR010918 PurM-like, C-terminal domain [PF02769] (114-191)
  IPR016188 PurM-like, N-terminal domain [PF00586] (1-100)
  IPR036676 PurM-like, C-terminal domain superfamily [G3DSA:3.90.650.10] (107-191)
  IPR036676 PurM-like, C-terminal domain superfamily [SSF56042] (110-191)
  IPR036921 PurM-like, N-terminal domain superfamily [G3DSA:3.30.1330.10] (1-106)
  IPR036921 PurM-like, N-terminal domain superfamily [SSF55326] (1-105)

Sequence (191 aa):
DGVGTKLKIAQLCNKHNAIGQDLVAMCVNDILAQGAEPLFFLDYFACGKLDVRMAQTIIAGIAEACKLAGCALLGGETAEMPGMYPPGEYDLGGFAVGAVERGQMLPQLDKITDGDVVLGIASSGIHSNGFSLVRKIVERSSLDFSSPSVGDCPEQTLGEQLLTPTKIYSKILLPVLRSGDVKAYAHITGG

Foldseek 3Di:
DWLPPLLVLCLVVVHQQQRLLLQLQVALQVCCQFLWQWAEKEKEKEAQDDDPVSVVSNVVSVCVNCVVSVYYYPYYYYYHHNVVHPHSDMIMHMDIDTDDDPPLTPQQVVPDDPPDDDDDDDWLPQRRAPVVVVVVVCVVDPDDQQPQPDPDCRVHGNSVSSSRHTDHCNVPCSVVSNPVPHNGDDDDHYD

pLDDT: mean 95.29, std 4.33, range [69.75, 98.62]

Radius of gyration: 18.12 Å; Cα contacts (8 Å, |Δi|>4): 354; chains: 1; bounding box: 46×40×48 Å

Solvent-accessible surface area (backbone atoms only — not comparable to full-atom values): 10600 Å² total; per-residue (Å²): 69,54,34,58,59,44,50,58,55,29,56,76,66,75,52,48,63,38,51,16,24,27,26,45,24,54,32,45,38,52,39,41,24,35,44,23,47,48,52,34,34,37,43,36,41,37,22,13,47,84,50,66,69,60,51,51,40,24,52,51,20,32,53,52,32,25,60,66,39,63,25,45,71,80,51,68,50,81,46,74,36,61,92,81,28,56,80,77,38,65,51,54,42,34,48,64,45,58,53,59,60,91,91,57,52,35,60,36,68,90,75,62,54,95,87,68,84,88,83,85,78,84,72,68,66,71,44,58,37,65,36,66,56,53,52,55,49,40,75,72,48,99,54,55,55,77,34,70,27,86,70,97,52,61,90,36,26,33,40,57,63,67,53,38,45,31,67,69,47,42,68,75,42,50,66,54,48,66,65,74,78,52,44,63,54,80,66,89,69,81,132

Mean predicted aligned error: 3.4 Å

Secondary structure (DSSP, 8-state):
-B-TTHHHHHHHTT--TTHHHHHHHHHHHHHHTTTPEEEEEEEEEEESS--HHHHHHHHHHHHHHHHHHT-EEEEEEEEE-TTTS-TT-EEEEEEEEEE--TT-PSP-GGG--TTPPPPPPPPSSSTTSSHHHHHHHHHHSS--TTSBP-SS-TTSBHHHHHTPPPPP-HHHHHHHHTTS-----------